Protein AF-A0A3E1DXB4-F1 (afdb_monomer)

Secondary structure (DSSP, 8-state):
--BHHHHHHHHHHHHHHHHHSS-PPTT--------EEEEEEEEEE--SSTTS--EEEE-SS--S--EEEEEEE---TTPPPPPTTTGGG-----HHHHHHHHHHTT-HHHHHHHHHHH-SSSHHHHHHHHHHHHHHHTS-HHHHHHHHHTTTSPPPTT--HHHHHHHHHHHHHHHTSTTHHHHHHHHHHHHHTTS-HHHHHHHHHHHS--HHHHHHS-STTSSS----PPPPPPP-

Structure (mmCIF, N/CA/C/O backbone):
data_AF-A0A3E1DXB4-F1
#
_entry.id   AF-A0A3E1DXB4-F1
#
loop_
_atom_site.group_PDB
_atom_site.id
_atom_site.type_symbol
_atom_site.label_atom_id
_atom_site.lab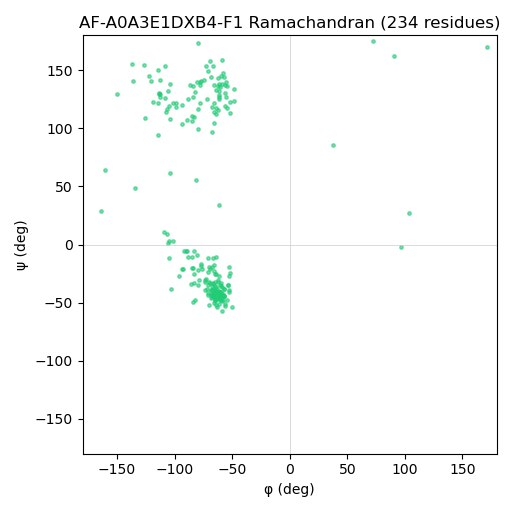el_alt_id
_atom_site.label_comp_id
_atom_site.label_asym_id
_atom_site.label_entity_id
_atom_site.label_seq_id
_atom_site.pdbx_PDB_ins_code
_atom_site.Cartn_x
_atom_site.Cartn_y
_atom_site.Cartn_z
_atom_site.occupancy
_atom_site.B_iso_or_equiv
_atom_site.auth_seq_id
_atom_site.auth_comp_id
_atom_site.auth_asym_id
_atom_site.auth_atom_id
_atom_site.pdbx_PDB_model_num
ATOM 1 N N . MET A 1 1 ? 33.984 0.615 -6.090 1.00 53.72 1 MET A N 1
ATOM 2 C CA . MET A 1 1 ? 32.878 -0.069 -5.393 1.00 53.72 1 MET A CA 1
ATOM 3 C C . MET A 1 1 ? 33.048 0.158 -3.899 1.00 53.72 1 MET A C 1
ATOM 5 O O . MET A 1 1 ? 34.133 -0.139 -3.404 1.00 53.72 1 MET A O 1
ATOM 9 N N . PRO A 1 2 ? 32.071 0.763 -3.204 1.00 64.62 2 PRO A N 1
ATOM 10 C CA . PRO A 1 2 ? 32.141 0.938 -1.757 1.00 64.62 2 PRO A CA 1
ATOM 11 C C . PRO A 1 2 ? 32.171 -0.433 -1.068 1.00 64.62 2 PRO A C 1
ATOM 13 O O . PRO A 1 2 ? 31.443 -1.349 -1.449 1.00 64.62 2 PRO A O 1
ATOM 16 N N . THR A 1 3 ? 33.040 -0.595 -0.072 1.00 74.75 3 THR A N 1
ATOM 17 C CA . THR A 1 3 ? 33.038 -1.792 0.776 1.00 74.75 3 THR A CA 1
ATOM 18 C C . THR A 1 3 ? 31.827 -1.756 1.706 1.00 74.75 3 THR A C 1
ATOM 20 O O . THR A 1 3 ? 31.351 -0.674 2.061 1.00 74.75 3 THR A O 1
ATOM 23 N N . LEU A 1 4 ? 31.354 -2.925 2.148 1.00 68.31 4 LEU A N 1
ATOM 24 C CA . LEU A 1 4 ? 30.277 -3.015 3.140 1.00 68.31 4 LEU A CA 1
ATOM 25 C C . LEU A 1 4 ? 30.580 -2.177 4.392 1.00 68.31 4 LEU A C 1
ATOM 27 O O . LEU A 1 4 ? 29.711 -1.474 4.893 1.00 68.31 4 LEU A O 1
ATOM 31 N N . GLU A 1 5 ? 31.828 -2.187 4.862 1.00 69.38 5 GLU A N 1
ATOM 32 C CA . GLU A 1 5 ? 32.246 -1.404 6.027 1.00 69.38 5 GLU A CA 1
ATOM 33 C C . GLU A 1 5 ? 32.080 0.111 5.814 1.00 69.38 5 GLU A C 1
ATOM 35 O O . GLU A 1 5 ? 31.594 0.815 6.701 1.00 69.38 5 GLU A O 1
ATOM 40 N N . ASN A 1 6 ? 32.439 0.619 4.630 1.00 69.38 6 ASN A N 1
ATOM 41 C CA . ASN A 1 6 ? 32.272 2.035 4.305 1.00 69.38 6 ASN A CA 1
ATOM 42 C C . ASN A 1 6 ? 30.790 2.407 4.198 1.00 69.38 6 ASN A C 1
ATOM 44 O O . ASN A 1 6 ? 30.387 3.418 4.768 1.00 69.38 6 ASN A O 1
ATOM 48 N N . ALA A 1 7 ? 29.979 1.557 3.563 1.00 66.12 7 ALA A N 1
ATOM 49 C CA . ALA A 1 7 ? 28.537 1.759 3.463 1.00 66.12 7 ALA A CA 1
ATOM 50 C C . ALA A 1 7 ? 27.860 1.767 4.843 1.00 66.12 7 ALA A C 1
ATOM 52 O O . ALA A 1 7 ? 27.063 2.651 5.139 1.00 66.12 7 ALA A O 1
ATOM 53 N N . LEU A 1 8 ? 28.234 0.843 5.735 1.00 67.50 8 LEU A N 1
ATOM 54 C CA . LEU A 1 8 ? 27.737 0.814 7.114 1.00 67.50 8 LEU A CA 1
ATOM 55 C C . LEU A 1 8 ? 28.139 2.065 7.902 1.00 67.50 8 LEU A C 1
ATOM 57 O O . LEU A 1 8 ? 27.349 2.582 8.693 1.00 67.50 8 LEU A O 1
ATOM 61 N N . ARG A 1 9 ? 29.360 2.568 7.691 1.00 70.31 9 ARG A N 1
ATOM 62 C CA . ARG A 1 9 ? 29.852 3.783 8.352 1.00 70.31 9 ARG A CA 1
ATOM 63 C C . ARG A 1 9 ? 29.108 5.029 7.872 1.00 70.31 9 ARG A C 1
ATOM 65 O O . ARG A 1 9 ? 28.747 5.866 8.699 1.00 70.31 9 ARG A O 1
ATOM 72 N N . GLU A 1 10 ? 28.873 5.147 6.569 1.00 72.19 10 GLU A N 1
ATOM 73 C CA . GLU A 1 10 ? 28.111 6.251 5.976 1.00 72.19 10 GLU A CA 1
ATOM 74 C C . GLU A 1 10 ? 26.656 6.232 6.433 1.00 72.19 10 GLU A C 1
ATOM 76 O O . GLU A 1 10 ? 26.166 7.246 6.928 1.00 72.19 10 GLU A O 1
ATOM 81 N N . LEU A 1 11 ? 26.024 5.061 6.391 1.00 66.88 11 LEU A N 1
ATOM 82 C CA . LEU A 1 11 ? 24.651 4.855 6.833 1.00 66.88 11 LEU A CA 1
ATOM 83 C C . LEU A 1 11 ? 24.476 5.198 8.316 1.00 66.88 11 LEU A C 1
ATOM 85 O O . LEU A 1 11 ? 23.565 5.929 8.691 1.00 66.88 11 LEU A O 1
ATOM 89 N N . ARG A 1 12 ? 25.397 4.741 9.174 1.00 67.19 12 ARG A N 1
ATOM 90 C CA . ARG A 1 12 ? 25.403 5.110 10.596 1.00 67.19 12 ARG A CA 1
ATOM 91 C C . ARG A 1 12 ? 25.517 6.622 10.783 1.00 67.19 12 ARG A C 1
ATOM 93 O O . ARG A 1 12 ? 24.834 7.180 11.638 1.00 67.19 12 ARG A O 1
ATOM 100 N N . ARG A 1 13 ? 26.399 7.282 10.028 1.00 69.69 13 ARG A N 1
ATOM 101 C CA . ARG A 1 13 ? 26.587 8.737 10.105 1.00 69.69 13 ARG A CA 1
ATOM 102 C C . ARG A 1 13 ? 25.313 9.477 9.703 1.00 69.69 13 ARG A C 1
ATOM 104 O O . ARG A 1 13 ? 24.944 10.424 10.385 1.00 69.69 13 ARG A O 1
ATOM 111 N N . GLU A 1 14 ? 24.658 9.042 8.633 1.00 69.50 14 GLU A N 1
ATOM 112 C CA . GLU A 1 14 ? 23.420 9.636 8.131 1.00 69.50 14 GLU A CA 1
ATOM 113 C C . GLU A 1 14 ? 22.269 9.465 9.122 1.00 69.50 14 GLU A C 1
ATOM 115 O O . GLU A 1 14 ? 21.655 10.452 9.511 1.00 69.50 14 GLU A O 1
ATOM 120 N N . VAL A 1 15 ? 22.068 8.250 9.641 1.00 64.62 15 VAL A N 1
ATOM 121 C CA . VAL A 1 15 ? 21.076 7.971 10.689 1.00 64.62 15 VAL A CA 1
ATOM 122 C C . VAL A 1 15 ? 21.290 8.878 11.903 1.00 64.62 15 VAL A C 1
ATOM 124 O O . VAL A 1 15 ? 20.349 9.507 12.380 1.00 64.62 15 VAL A O 1
ATOM 127 N N . LEU A 1 16 ? 22.528 8.997 12.394 1.00 67.31 16 LEU A N 1
ATOM 128 C CA . LEU A 1 16 ? 22.836 9.867 13.533 1.00 67.31 16 LEU A CA 1
ATOM 129 C C . LEU A 1 16 ? 22.600 11.349 13.219 1.00 67.31 16 LEU A C 1
ATOM 131 O O . LEU A 1 16 ? 22.094 12.077 14.073 1.00 67.31 16 LEU A O 1
ATOM 135 N N . ALA A 1 17 ? 22.932 11.795 12.006 1.00 66.88 17 ALA A N 1
ATOM 136 C CA . ALA A 1 17 ? 22.671 13.160 11.570 1.00 66.88 17 ALA A CA 1
ATOM 137 C C . ALA A 1 17 ? 21.162 13.447 11.528 1.00 66.88 17 ALA A C 1
ATOM 139 O O . ALA A 1 17 ? 20.722 14.437 12.111 1.00 66.88 17 ALA A O 1
ATOM 140 N N . SER A 1 18 ? 20.359 12.554 10.943 1.00 62.72 18 SER A N 1
ATOM 141 C CA . SER A 1 18 ? 18.899 12.685 10.883 1.00 62.72 18 SER A CA 1
ATOM 142 C C . SER A 1 18 ? 18.252 12.703 12.267 1.00 62.72 18 SER A C 1
ATOM 144 O O . SER A 1 18 ? 17.377 13.528 12.513 1.00 62.72 18 SER A O 1
ATOM 146 N N . LEU A 1 19 ? 18.716 11.856 13.194 1.00 63.19 19 LEU A N 1
ATOM 147 C CA .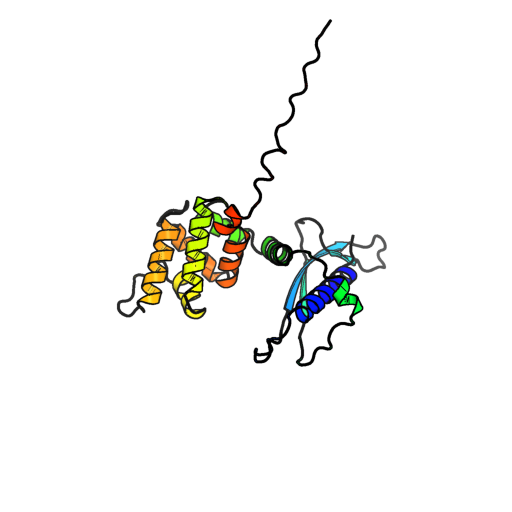 LEU A 1 19 ? 18.231 11.849 14.580 1.00 63.19 19 LEU A CA 1
ATOM 148 C C . LEU A 1 19 ? 18.564 13.150 15.326 1.00 63.19 19 LEU A C 1
ATOM 150 O O . LEU A 1 19 ? 17.800 13.584 16.180 1.00 63.19 19 LEU A O 1
ATOM 154 N N . SER A 1 20 ? 19.694 13.781 15.002 1.00 63.44 20 SER A N 1
ATOM 155 C CA . SER A 1 20 ? 20.126 15.036 15.630 1.00 63.44 20 SER A CA 1
ATOM 156 C C . SER A 1 20 ? 19.528 16.304 15.015 1.00 63.44 20 SER A C 1
ATOM 158 O O . SER A 1 20 ? 19.533 17.352 15.658 1.00 63.44 20 SER A O 1
ATOM 160 N N . ALA A 1 21 ? 19.043 16.226 13.773 1.00 61.66 21 ALA A N 1
ATOM 161 C CA . ALA A 1 21 ? 18.567 17.376 13.006 1.00 61.66 21 ALA A CA 1
ATOM 162 C C . ALA A 1 21 ? 17.137 17.808 13.372 1.00 61.66 21 ALA A C 1
ATOM 164 O O . ALA A 1 21 ? 16.693 18.862 12.923 1.00 61.66 21 ALA A O 1
ATOM 165 N N . ALA A 1 22 ? 16.413 17.026 14.178 1.00 56.81 22 ALA A N 1
ATOM 166 C CA . ALA A 1 22 ? 15.079 17.382 14.644 1.00 56.81 22 ALA A CA 1
ATOM 167 C C . ALA A 1 22 ? 15.176 18.313 15.872 1.00 56.81 22 ALA A C 1
ATOM 169 O O . ALA A 1 22 ? 15.582 17.861 16.946 1.00 56.81 22 ALA A O 1
ATOM 170 N N . PRO A 1 23 ? 14.825 19.610 15.763 1.00 54.78 23 PRO A N 1
ATOM 171 C CA . PRO A 1 23 ? 14.777 20.481 16.928 1.00 54.78 23 PRO A CA 1
ATOM 172 C C . PRO A 1 23 ? 13.658 20.008 17.861 1.00 54.78 23 PRO A C 1
ATOM 174 O O . PRO A 1 23 ? 12.483 20.078 17.509 1.00 54.78 23 PRO A O 1
ATOM 177 N N . LEU A 1 24 ? 14.026 19.537 19.055 1.00 54.91 24 LEU A N 1
ATOM 178 C CA . LEU A 1 24 ? 13.068 19.198 20.106 1.00 54.91 24 LEU A CA 1
ATOM 179 C C . LEU A 1 24 ? 12.309 20.465 20.502 1.00 54.91 24 LEU A C 1
ATOM 181 O O . LEU A 1 24 ? 12.915 21.418 21.006 1.00 54.91 24 LEU A O 1
ATOM 185 N N . ARG A 1 25 ? 10.991 20.505 20.278 1.00 52.28 25 ARG A N 1
ATOM 186 C CA . ARG A 1 25 ? 10.188 21.615 20.792 1.00 52.28 25 ARG A CA 1
ATOM 187 C C . ARG A 1 25 ? 10.009 21.448 22.304 1.00 52.28 25 ARG A C 1
ATOM 189 O O . ARG A 1 25 ? 9.825 20.324 22.778 1.00 52.28 25 ARG A O 1
ATOM 196 N N . PRO A 1 26 ? 10.040 22.539 23.088 1.00 44.59 26 PRO A N 1
ATOM 197 C CA . PRO A 1 26 ? 9.766 22.463 24.518 1.00 44.59 26 PRO A CA 1
ATOM 198 C C . PRO A 1 26 ? 8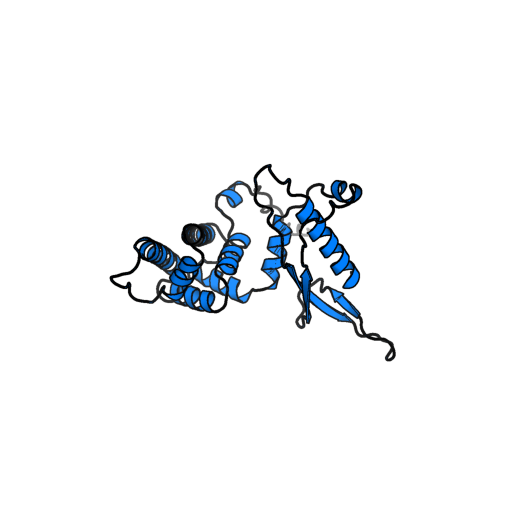.391 21.824 24.765 1.00 44.59 26 PRO A C 1
ATOM 200 O O . PRO A 1 26 ? 7.377 22.360 24.324 1.00 44.59 26 PRO A O 1
ATOM 203 N N . GLY A 1 27 ? 8.363 20.688 25.465 1.00 51.62 27 GLY A N 1
ATOM 204 C CA . GLY A 1 27 ? 7.133 19.966 25.813 1.00 51.62 27 GLY A CA 1
ATOM 205 C C . GLY A 1 27 ? 6.749 18.806 24.887 1.00 51.62 27 GLY A C 1
ATOM 206 O O . GLY A 1 27 ? 5.772 18.124 25.186 1.00 51.62 27 GLY A O 1
ATOM 207 N N . GLU A 1 28 ? 7.495 18.538 23.811 1.00 45.56 28 GLU A N 1
ATOM 208 C CA . GLU A 1 28 ? 7.276 17.333 23.000 1.00 45.56 28 GLU A CA 1
ATOM 209 C C . GLU A 1 28 ? 7.876 16.089 23.684 1.00 45.56 28 GLU A C 1
ATOM 211 O O . GLU A 1 28 ? 8.982 16.156 24.234 1.00 45.56 28 GLU A O 1
ATOM 216 N N . PRO A 1 29 ? 7.165 14.943 23.682 1.00 45.50 29 PRO A N 1
ATOM 217 C CA . PRO A 1 29 ? 7.714 13.692 24.182 1.00 45.50 29 PRO A CA 1
ATOM 218 C C . PRO A 1 29 ? 8.944 13.306 23.356 1.00 45.50 29 PRO A C 1
ATOM 220 O O . PRO A 1 29 ? 8.923 13.328 22.126 1.00 45.50 29 PRO A O 1
ATOM 223 N N . LEU A 1 30 ? 10.029 12.949 24.045 1.00 50.72 30 LEU A N 1
ATOM 224 C CA . LEU A 1 30 ? 11.258 12.486 23.413 1.00 50.72 30 LEU A CA 1
ATOM 225 C C . LEU A 1 30 ? 10.992 11.122 22.760 1.00 50.72 30 LEU A C 1
ATOM 227 O O . LEU A 1 30 ? 11.035 10.095 23.434 1.00 50.72 30 LEU A O 1
ATOM 231 N N . CYS A 1 31 ? 10.707 11.100 21.459 1.00 41.41 31 CYS A N 1
ATOM 232 C CA . CYS A 1 31 ? 10.661 9.855 20.699 1.00 41.41 31 CYS A CA 1
ATOM 233 C C . CYS A 1 31 ? 12.074 9.259 20.644 1.00 41.41 31 CYS A C 1
ATOM 235 O O . CYS A 1 31 ? 12.943 9.746 19.921 1.00 41.41 31 CYS A O 1
ATOM 237 N N . THR A 1 32 ? 12.321 8.213 21.431 1.00 50.31 32 THR A N 1
ATOM 238 C CA . THR A 1 32 ? 13.571 7.451 21.393 1.00 50.31 32 THR A CA 1
ATOM 239 C C . THR A 1 32 ? 13.450 6.333 20.372 1.00 50.31 32 THR A C 1
ATOM 241 O O . THR A 1 32 ? 12.530 5.522 20.433 1.00 50.31 32 THR A O 1
ATOM 244 N N . VAL A 1 33 ? 14.383 6.272 19.425 1.00 52.88 33 VAL A N 1
ATOM 245 C CA . VAL A 1 33 ? 14.398 5.196 18.432 1.00 52.88 33 VAL A CA 1
ATOM 246 C C . VAL A 1 33 ? 15.005 3.939 19.049 1.00 52.88 33 VAL A C 1
ATOM 248 O O . VAL A 1 33 ? 16.219 3.795 19.141 1.00 52.88 33 VAL A O 1
ATOM 251 N N . GLU A 1 34 ? 14.161 3.010 19.483 1.00 50.53 34 GLU A N 1
ATOM 252 C CA . GLU A 1 34 ? 14.622 1.791 20.159 1.00 50.53 34 GLU A CA 1
ATOM 253 C C . GLU A 1 34 ? 15.276 0.778 19.211 1.00 50.53 34 GLU A C 1
ATOM 255 O O . GLU A 1 34 ? 16.164 0.033 19.628 1.00 50.53 34 GLU A O 1
ATOM 260 N N . ARG A 1 35 ? 14.848 0.739 17.942 1.00 51.09 35 ARG A N 1
ATOM 261 C CA . ARG A 1 35 ? 15.352 -0.204 16.938 1.00 51.09 35 ARG A CA 1
ATOM 262 C C . ARG A 1 35 ? 15.298 0.389 15.533 1.00 51.09 35 ARG A C 1
ATOM 264 O O . ARG A 1 35 ? 14.245 0.833 15.088 1.00 51.09 35 ARG A O 1
ATOM 271 N N . ILE A 1 36 ? 16.413 0.322 14.811 1.00 53.47 36 ILE A N 1
ATOM 272 C CA . ILE A 1 36 ? 16.466 0.576 13.362 1.00 53.47 36 ILE A CA 1
ATOM 273 C C . ILE A 1 36 ? 16.955 -0.696 12.693 1.00 53.47 36 ILE A C 1
ATOM 275 O O . ILE A 1 36 ? 18.046 -1.141 13.030 1.00 53.47 36 ILE A O 1
ATOM 279 N N . THR A 1 37 ? 16.181 -1.256 11.763 1.00 50.84 37 THR A N 1
ATOM 280 C CA . THR A 1 37 ? 16.583 -2.420 10.962 1.00 50.84 37 THR A CA 1
ATOM 281 C C . THR A 1 37 ? 16.931 -1.975 9.548 1.00 50.84 37 THR A C 1
ATOM 283 O O . THR A 1 37 ? 16.081 -1.457 8.830 1.00 50.84 37 THR A O 1
ATOM 286 N N . LEU A 1 38 ? 18.175 -2.205 9.133 1.00 55.81 38 LEU A N 1
ATOM 287 C CA . LEU A 1 38 ? 18.655 -1.861 7.791 1.00 55.81 38 LEU A CA 1
ATOM 288 C C . LEU A 1 38 ? 18.960 -3.131 7.015 1.00 55.81 38 LEU A C 1
ATOM 290 O O . LEU A 1 38 ? 19.690 -3.972 7.523 1.00 55.81 38 LEU A O 1
ATOM 294 N N . SER A 1 39 ? 18.391 -3.268 5.816 1.00 54.59 39 SER A N 1
ATOM 295 C CA . SER A 1 39 ? 18.609 -4.414 4.927 1.00 54.59 39 SER A CA 1
ATOM 296 C C . SER A 1 39 ? 19.470 -3.992 3.740 1.00 54.59 39 SER A C 1
ATOM 298 O O . SER A 1 39 ? 19.038 -3.179 2.930 1.00 54.59 39 SER A O 1
ATOM 300 N N . LEU A 1 40 ? 20.684 -4.534 3.642 1.00 62.16 40 LEU A N 1
ATOM 301 C CA . LEU A 1 40 ? 21.607 -4.262 2.535 1.00 62.16 40 LEU A CA 1
ATOM 302 C C . LEU A 1 40 ? 21.667 -5.468 1.603 1.00 62.16 40 LEU A C 1
ATOM 304 O O . LEU A 1 40 ? 21.855 -6.590 2.077 1.00 62.16 40 LEU A O 1
ATOM 308 N N . ALA A 1 41 ? 21.549 -5.218 0.300 1.00 63.47 41 ALA A N 1
ATOM 309 C CA . ALA A 1 41 ? 21.866 -6.192 -0.732 1.00 63.47 41 ALA A CA 1
ATOM 310 C C . ALA A 1 41 ? 23.384 -6.217 -0.937 1.00 63.47 41 ALA A C 1
ATOM 312 O O . ALA A 1 41 ? 23.985 -5.210 -1.329 1.00 63.47 41 ALA A O 1
ATOM 313 N N . VAL A 1 42 ? 24.009 -7.358 -0.649 1.00 67.88 42 VAL A N 1
ATOM 314 C CA . VAL A 1 42 ? 25.454 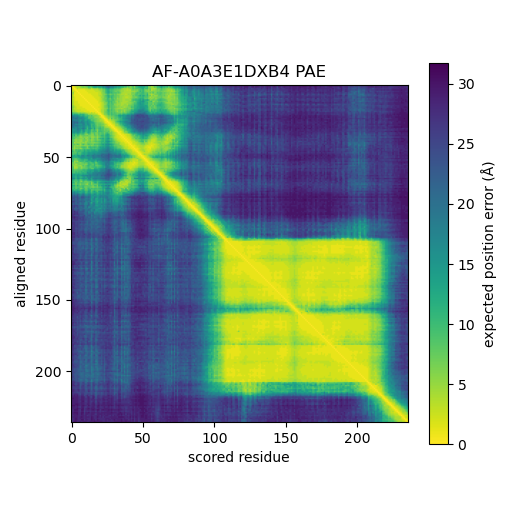-7.531 -0.829 1.00 67.88 42 VAL A CA 1
ATOM 315 C C . VAL A 1 42 ? 25.774 -8.692 -1.761 1.00 67.88 42 VAL A C 1
ATOM 317 O O . VAL A 1 42 ? 25.093 -9.718 -1.756 1.00 67.88 42 VAL A O 1
ATOM 320 N N . GLU A 1 43 ? 26.835 -8.514 -2.538 1.00 73.06 43 GLU A N 1
ATOM 321 C CA . GLU A 1 43 ? 27.459 -9.523 -3.387 1.00 73.06 43 GLU A CA 1
ATOM 322 C C . GLU A 1 43 ? 28.753 -10.003 -2.729 1.00 73.06 43 GLU A C 1
ATOM 324 O O . GLU A 1 43 ? 29.519 -9.204 -2.180 1.00 73.06 43 GLU A O 1
ATOM 329 N N . LEU A 1 44 ? 29.001 -11.312 -2.770 1.00 78.00 44 LEU A N 1
ATOM 330 C CA . LEU A 1 44 ? 30.267 -11.882 -2.330 1.00 78.00 44 LEU A CA 1
ATOM 331 C C . LEU A 1 44 ? 31.261 -11.823 -3.491 1.00 78.00 44 LEU A C 1
ATOM 333 O O . LEU A 1 44 ? 31.120 -12.544 -4.474 1.00 78.00 44 LEU A O 1
ATOM 337 N N . GLN A 1 45 ? 32.279 -10.977 -3.368 1.00 79.56 45 GLN A N 1
ATOM 338 C CA . GLN A 1 45 ? 33.432 -11.034 -4.250 1.00 79.56 45 GLN A CA 1
ATOM 339 C C . GLN A 1 45 ? 34.417 -12.064 -3.695 1.00 79.56 45 GLN A C 1
ATOM 341 O O . GLN A 1 45 ? 35.079 -11.816 -2.682 1.00 79.56 45 GLN A O 1
ATOM 346 N N . GLU A 1 46 ? 34.493 -13.221 -4.349 1.00 81.44 46 GLU A N 1
ATOM 347 C CA . GLU A 1 46 ? 35.487 -14.252 -4.051 1.00 81.44 46 GLU A CA 1
ATOM 348 C C . GLU A 1 46 ? 36.905 -13.714 -4.297 1.00 81.44 46 GLU A C 1
ATOM 350 O O . GLU A 1 46 ? 37.126 -12.903 -5.200 1.00 81.44 46 GLU A O 1
ATOM 355 N N . SER A 1 47 ? 37.860 -14.117 -3.454 1.00 81.31 47 SER A N 1
ATOM 356 C CA . SER A 1 47 ? 39.266 -13.770 -3.668 1.00 81.31 47 SER A CA 1
ATOM 357 C C . SER A 1 47 ? 39.876 -14.709 -4.705 1.00 81.31 47 SER A C 1
ATOM 359 O O . SER A 1 47 ? 39.623 -15.911 -4.676 1.00 81.31 47 SER A O 1
ATOM 361 N N . GLU A 1 48 ? 40.715 -14.172 -5.591 1.00 80.38 48 GLU A N 1
ATOM 362 C CA . GLU A 1 48 ? 41.516 -14.981 -6.522 1.00 80.38 48 GLU A CA 1
ATOM 363 C C . GLU A 1 48 ? 42.589 -15.802 -5.782 1.00 80.38 48 GLU A C 1
ATOM 365 O O . GLU A 1 48 ? 43.072 -16.812 -6.294 1.00 80.38 48 GLU A O 1
ATOM 370 N N . GLU A 1 49 ? 42.936 -15.407 -4.552 1.00 79.81 49 GLU A N 1
ATOM 371 C CA . GLU A 1 49 ? 43.846 -16.151 -3.688 1.00 79.81 49 GLU A CA 1
ATOM 372 C C . GLU A 1 49 ? 43.071 -17.101 -2.756 1.00 79.81 49 GLU A C 1
ATOM 374 O O . GLU A 1 49 ? 42.319 -16.640 -1.893 1.00 79.81 49 GLU A O 1
ATOM 379 N N . PRO A 1 50 ? 43.301 -18.428 -2.822 1.00 66.69 50 PRO A N 1
ATOM 380 C CA . PRO A 1 50 ? 42.540 -19.417 -2.048 1.00 66.69 50 PRO A CA 1
ATOM 381 C C . PRO A 1 50 ? 42.760 -19.332 -0.527 1.00 66.69 50 PRO A C 1
ATOM 383 O O . PRO A 1 50 ? 42.037 -19.966 0.237 1.00 66.69 50 PRO A O 1
ATOM 386 N N . ALA A 1 51 ? 43.756 -18.565 -0.073 1.00 72.50 51 ALA A N 1
ATOM 387 C CA . ALA A 1 51 ? 44.050 -18.345 1.342 1.00 72.50 51 ALA A CA 1
ATOM 388 C C . ALA A 1 51 ? 43.313 -17.134 1.945 1.00 72.50 51 ALA A C 1
ATOM 390 O O . ALA A 1 51 ? 43.406 -16.907 3.153 1.00 72.50 51 ALA A O 1
ATOM 391 N N . GLN A 1 52 ? 42.598 -16.347 1.136 1.00 71.69 52 GLN A N 1
ATOM 392 C CA . GLN A 1 52 ? 41.959 -15.114 1.581 1.00 71.69 52 GLN A CA 1
ATOM 393 C C . GLN A 1 52 ? 40.435 -15.246 1.519 1.00 71.69 52 GLN A C 1
ATOM 395 O O . GLN A 1 52 ? 39.867 -15.650 0.507 1.00 71.69 52 GLN A O 1
ATOM 400 N N . ALA A 1 53 ? 39.756 -14.894 2.612 1.00 68.19 53 ALA A N 1
ATOM 401 C CA . ALA A 1 53 ? 38.299 -14.856 2.626 1.00 68.19 53 ALA A CA 1
ATOM 402 C C . ALA A 1 53 ? 37.787 -13.825 1.603 1.00 68.19 53 ALA A C 1
ATOM 404 O O . ALA A 1 53 ? 38.332 -12.723 1.502 1.00 68.19 53 ALA A O 1
ATOM 405 N N . GLY A 1 54 ? 36.734 -14.182 0.862 1.00 73.69 54 GLY A N 1
ATOM 406 C CA . GLY A 1 54 ? 36.035 -13.247 -0.018 1.00 73.69 54 GLY A CA 1
ATOM 407 C C . GLY A 1 54 ? 35.487 -12.040 0.751 1.00 73.69 54 GLY A C 1
ATOM 408 O O . GLY A 1 54 ? 35.302 -12.083 1.970 1.00 73.69 54 GLY A O 1
ATOM 409 N N . ARG A 1 55 ? 35.221 -10.943 0.042 1.00 78.62 55 ARG A N 1
ATOM 410 C CA . ARG A 1 55 ? 34.698 -9.703 0.631 1.00 78.62 55 ARG A CA 1
ATOM 411 C C . ARG A 1 55 ? 33.279 -9.427 0.160 1.00 78.62 55 ARG A C 1
ATOM 413 O O . ARG A 1 55 ? 32.966 -9.597 -1.012 1.00 78.62 55 ARG A O 1
ATOM 420 N N . PHE A 1 56 ? 32.439 -8.930 1.061 1.00 73.62 56 PHE A N 1
ATOM 421 C CA . PHE A 1 56 ? 31.105 -8.456 0.703 1.00 73.62 56 PHE A CA 1
ATOM 422 C C . PHE A 1 56 ? 31.158 -7.028 0.152 1.00 73.62 56 PHE A C 1
ATOM 424 O O . PHE A 1 56 ? 31.763 -6.131 0.751 1.00 73.62 56 PHE A O 1
ATOM 431 N N . ILE A 1 57 ? 30.498 -6.815 -0.982 1.00 76.12 57 ILE A N 1
ATOM 432 C CA . ILE A 1 57 ? 30.370 -5.524 -1.662 1.00 76.12 57 ILE A CA 1
ATOM 433 C C . ILE A 1 57 ? 28.891 -5.179 -1.762 1.00 76.12 57 ILE A C 1
ATOM 435 O O . ILE A 1 57 ? 28.065 -6.053 -1.998 1.00 76.12 57 ILE A O 1
ATOM 439 N N . VAL A 1 58 ? 28.544 -3.909 -1.563 1.00 67.69 58 VAL A N 1
ATOM 440 C CA . VAL A 1 58 ? 27.159 -3.456 -1.729 1.00 67.69 58 VAL A CA 1
ATOM 441 C C . VAL A 1 58 ? 26.812 -3.454 -3.215 1.00 67.69 58 VAL A C 1
ATOM 443 O O . VAL A 1 58 ? 27.524 -2.839 -4.013 1.00 67.69 58 VAL A O 1
ATOM 446 N N . ALA A 1 59 ? 25.733 -4.146 -3.580 1.00 65.94 59 ALA A N 1
ATOM 447 C CA . ALA A 1 59 ? 25.290 -4.235 -4.965 1.00 65.94 59 ALA A CA 1
ATOM 448 C C . ALA A 1 59 ? 24.836 -2.850 -5.456 1.00 65.94 59 ALA A C 1
ATOM 450 O O . ALA A 1 59 ? 23.947 -2.237 -4.869 1.00 65.94 59 ALA A O 1
ATOM 451 N N . ALA A 1 60 ? 25.453 -2.346 -6.527 1.00 60.56 60 ALA A N 1
ATOM 452 C CA . ALA A 1 60 ? 25.083 -1.066 -7.142 1.00 60.56 60 ALA A CA 1
ATOM 453 C C . ALA A 1 60 ? 23.980 -1.208 -8.213 1.00 60.56 60 ALA A C 1
ATOM 455 O O . ALA A 1 60 ? 23.441 -0.207 -8.679 1.00 60.56 60 ALA A O 1
ATOM 456 N N . ALA A 1 61 ? 23.664 -2.441 -8.614 1.00 56.03 61 ALA A N 1
ATOM 457 C CA . ALA A 1 61 ? 22.674 -2.787 -9.626 1.00 56.03 61 ALA A CA 1
ATOM 458 C C . ALA A 1 61 ? 21.837 -3.992 -9.150 1.00 56.03 61 ALA A C 1
ATOM 460 O O . ALA A 1 61 ? 22.320 -4.772 -8.322 1.00 56.03 61 ALA A O 1
ATOM 461 N N . PRO A 1 62 ? 20.600 -4.166 -9.651 1.00 52.38 62 PRO A N 1
ATOM 462 C CA . PRO A 1 62 ? 19.794 -5.346 -9.350 1.00 52.38 62 PRO A CA 1
ATOM 463 C C . PRO A 1 62 ? 20.508 -6.611 -9.852 1.00 52.38 62 PRO A C 1
ATOM 465 O O . PRO A 1 62 ? 20.882 -6.699 -11.021 1.00 52.38 62 PRO A O 1
ATOM 468 N N . SER A 1 63 ? 20.709 -7.578 -8.958 1.00 51.84 63 SER A N 1
ATOM 469 C CA . SER A 1 63 ? 21.447 -8.826 -9.191 1.00 51.84 63 SER A CA 1
ATOM 470 C C . SER A 1 63 ? 20.563 -10.009 -8.800 1.00 51.84 63 SER A C 1
ATOM 472 O O . SER A 1 63 ? 19.637 -9.876 -8.008 1.00 51.84 63 SER A O 1
ATOM 474 N N . VAL A 1 64 ? 20.797 -11.185 -9.379 1.00 49.53 64 VAL A N 1
ATOM 475 C CA . VAL A 1 64 ? 19.892 -12.342 -9.209 1.00 49.53 64 VAL A CA 1
ATOM 476 C C . VAL A 1 64 ? 20.083 -13.021 -7.842 1.00 49.53 64 VAL A C 1
ATOM 478 O O . VAL A 1 64 ? 19.204 -13.742 -7.375 1.00 49.53 64 VAL A O 1
ATOM 481 N N . VAL A 1 65 ? 21.215 -12.771 -7.172 1.00 52.91 65 VAL A N 1
ATOM 482 C CA . VAL A 1 65 ? 21.551 -13.340 -5.861 1.00 52.91 65 VAL A CA 1
ATOM 483 C C . VAL A 1 65 ? 21.894 -12.205 -4.902 1.00 52.91 65 VAL A C 1
ATOM 485 O O . VAL A 1 65 ? 22.935 -11.566 -5.022 1.00 52.91 65 VAL A O 1
ATOM 488 N N . HIS A 1 66 ? 21.012 -11.952 -3.937 1.00 56.09 66 HIS A N 1
ATOM 489 C CA . HIS A 1 66 ? 21.217 -10.936 -2.911 1.00 56.09 66 HIS A CA 1
ATOM 490 C C . HIS A 1 66 ? 21.344 -11.594 -1.539 1.00 56.09 66 HIS A C 1
ATOM 492 O O . HIS A 1 66 ? 20.426 -12.271 -1.074 1.00 56.09 66 HIS A O 1
ATOM 498 N N . HIS A 1 67 ? 22.468 -11.367 -0.862 1.00 55.56 67 HIS A N 1
ATOM 499 C CA . HIS A 1 67 ? 22.569 -11.654 0.565 1.00 55.56 67 HIS A CA 1
ATOM 500 C C . HIS A 1 67 ? 22.011 -10.466 1.347 1.00 55.56 67 HIS A C 1
ATOM 502 O O . HIS A 1 67 ? 22.294 -9.314 1.014 1.00 55.56 67 HIS A O 1
ATOM 508 N N . ARG A 1 68 ? 21.217 -10.748 2.384 1.00 53.47 68 ARG A N 1
ATOM 509 C CA . ARG A 1 68 ? 20.604 -9.734 3.245 1.00 53.47 68 ARG A CA 1
ATOM 510 C C . ARG A 1 68 ? 21.425 -9.573 4.517 1.00 53.47 68 ARG A C 1
ATOM 512 O O . ARG A 1 68 ? 21.516 -10.504 5.312 1.00 53.47 68 ARG A O 1
ATOM 519 N N . VAL A 1 69 ? 21.955 -8.376 4.742 1.00 50.47 69 VAL A N 1
ATOM 520 C CA . VAL A 1 69 ? 22.530 -7.995 6.041 1.00 50.47 69 VAL A CA 1
ATOM 521 C C . VAL A 1 69 ? 21.494 -7.179 6.795 1.00 50.47 69 VAL A C 1
ATOM 523 O O . VAL A 1 69 ? 21.068 -6.155 6.273 1.00 50.47 69 VAL A O 1
ATOM 526 N N . SER A 1 70 ? 21.096 -7.632 7.988 1.00 47.50 70 SER A N 1
ATOM 527 C CA . SER A 1 70 ? 20.229 -6.875 8.901 1.00 47.50 70 SER A CA 1
ATOM 528 C C . SER A 1 70 ? 21.077 -6.240 9.996 1.00 47.50 70 SER A C 1
ATOM 530 O O . SER A 1 70 ? 21.785 -6.951 10.706 1.00 47.50 70 SER A O 1
ATOM 532 N N . VAL A 1 71 ? 21.026 -4.916 10.125 1.00 50.16 71 VAL A N 1
ATOM 533 C CA . VAL A 1 71 ? 21.742 -4.184 11.183 1.00 50.16 71 VAL A CA 1
ATOM 534 C C . VAL A 1 71 ? 20.734 -3.558 12.123 1.00 50.16 71 VAL A C 1
ATOM 536 O O . VAL A 1 71 ? 19.820 -2.888 11.649 1.00 50.16 71 VAL A O 1
ATOM 539 N N . GLU A 1 72 ? 20.918 -3.774 13.423 1.00 49.00 72 GLU A N 1
ATOM 540 C CA . GLU A 1 72 ? 20.055 -3.253 14.480 1.00 49.00 72 GLU A CA 1
ATOM 541 C C . GLU A 1 72 ? 20.758 -2.136 15.256 1.00 49.00 72 GLU A C 1
ATOM 543 O O . GLU A 1 72 ? 21.865 -2.318 15.767 1.00 49.00 72 GLU A O 1
ATOM 548 N N . PHE A 1 73 ? 20.109 -0.975 15.358 1.00 50.19 73 PHE A N 1
ATOM 549 C CA . PHE A 1 73 ? 20.589 0.152 16.162 1.00 50.19 73 PHE A CA 1
ATOM 550 C C . PHE A 1 73 ? 19.653 0.395 17.337 1.00 50.19 73 PHE A C 1
ATOM 552 O O . PHE A 1 73 ? 18.455 0.547 17.123 1.00 50.19 73 PHE A O 1
ATOM 559 N N . VAL A 1 74 ? 20.208 0.488 18.545 1.00 49.00 74 VAL A N 1
ATOM 560 C CA . VAL A 1 74 ? 19.475 0.858 19.762 1.00 49.00 74 VAL A CA 1
ATOM 561 C C . VAL A 1 74 ? 19.864 2.280 20.150 1.00 49.00 74 VAL A C 1
ATOM 563 O O . VAL A 1 74 ? 21.033 2.527 20.463 1.00 49.00 74 VAL A O 1
ATOM 566 N N . ALA A 1 75 ? 18.918 3.223 20.133 1.00 50.59 75 ALA A N 1
ATOM 567 C CA . ALA A 1 75 ? 19.168 4.565 20.649 1.00 50.59 75 ALA A CA 1
ATOM 568 C C . ALA A 1 75 ? 18.825 4.624 22.146 1.00 50.59 75 ALA A C 1
ATOM 570 O O . ALA A 1 75 ? 17.660 4.611 22.535 1.00 50.59 75 ALA A O 1
ATOM 571 N N . ALA A 1 76 ? 19.850 4.685 22.998 1.00 47.56 76 ALA A N 1
ATOM 572 C CA . ALA A 1 76 ? 19.671 4.922 24.427 1.00 47.56 76 ALA A CA 1
ATOM 573 C C . ALA A 1 76 ? 19.238 6.381 24.700 1.00 47.56 76 ALA A C 1
ATOM 575 O O . ALA A 1 76 ? 19.650 7.288 23.968 1.00 47.56 76 ALA A O 1
ATOM 576 N N . PRO A 1 77 ? 18.459 6.651 25.762 1.00 45.19 77 PRO A N 1
ATOM 577 C CA . PRO A 1 77 ? 18.163 8.019 26.175 1.00 45.19 77 PRO A CA 1
ATOM 578 C C . PRO A 1 77 ? 19.456 8.755 26.565 1.00 45.19 77 PRO A C 1
ATOM 580 O O . PRO A 1 77 ? 20.247 8.255 27.364 1.00 45.19 77 PRO A O 1
ATOM 583 N N . GLY A 1 78 ? 19.667 9.948 25.996 1.00 53.69 78 GLY A N 1
ATOM 584 C CA . GLY A 1 78 ? 20.838 10.794 26.272 1.00 53.69 78 GLY A CA 1
ATOM 585 C C . GLY A 1 78 ? 21.927 10.797 25.194 1.00 53.69 78 GLY A C 1
ATOM 586 O O . GLY A 1 78 ? 23.092 11.024 25.518 1.00 53.69 78 GLY A O 1
ATOM 587 N N . PHE A 1 79 ? 21.582 10.549 23.925 1.00 49.03 79 PHE A N 1
ATOM 588 C CA . PHE A 1 79 ? 22.564 10.598 22.839 1.00 49.03 79 PHE A CA 1
ATOM 589 C C . PHE A 1 79 ? 23.288 11.960 22.798 1.00 49.03 79 PHE A C 1
ATOM 591 O O . PHE A 1 79 ? 22.624 13.000 22.754 1.00 49.03 79 PHE A O 1
ATOM 598 N N . PRO A 1 80 ? 24.635 11.984 22.807 1.00 48.41 80 PRO A N 1
ATOM 599 C CA . PRO A 1 80 ? 25.376 13.227 22.676 1.00 48.41 80 PRO A CA 1
ATOM 600 C C . PRO A 1 80 ? 25.090 13.827 21.299 1.00 48.41 80 PRO A C 1
ATOM 602 O O . PRO A 1 80 ? 25.138 13.119 20.288 1.00 48.41 80 PRO A O 1
ATOM 605 N N . GLN A 1 81 ? 24.791 15.129 21.265 1.00 50.94 81 GLN A N 1
ATOM 606 C CA . GLN A 1 81 ? 24.695 15.883 20.017 1.00 50.94 81 GLN A CA 1
ATOM 607 C C . GLN A 1 81 ? 25.934 15.588 19.161 1.00 50.94 81 GLN A C 1
ATOM 609 O O . GLN A 1 81 ? 27.052 15.588 19.695 1.00 50.94 81 GLN A O 1
ATOM 614 N N . PRO A 1 82 ? 25.777 15.308 17.856 1.00 47.69 82 PRO A N 1
ATOM 615 C CA . PRO A 1 82 ? 26.928 15.077 17.014 1.00 47.69 82 PRO A CA 1
ATOM 616 C C . PRO A 1 82 ? 27.820 16.321 17.024 1.00 47.69 82 PRO A C 1
ATOM 618 O O . PRO A 1 82 ? 27.329 17.451 17.107 1.00 47.69 82 PRO A O 1
ATOM 621 N N . PRO A 1 83 ? 29.144 16.131 16.955 1.00 46.09 83 PRO A N 1
ATOM 622 C CA . PRO A 1 83 ? 30.080 17.240 16.939 1.00 46.09 83 PRO A CA 1
ATOM 623 C C . PRO A 1 83 ? 29.751 18.189 15.779 1.00 46.09 83 PRO A C 1
ATOM 625 O O . PRO A 1 83 ? 29.461 17.749 14.665 1.00 46.09 83 PRO A O 1
ATOM 628 N N . ALA A 1 84 ? 29.808 19.497 16.048 1.00 46.91 84 ALA A N 1
ATOM 629 C CA . ALA A 1 84 ? 29.293 20.567 15.184 1.00 46.91 84 ALA A CA 1
ATOM 630 C C . ALA A 1 84 ? 29.796 20.541 13.724 1.00 46.91 84 ALA A C 1
ATOM 632 O O . ALA A 1 84 ? 29.148 21.099 12.841 1.00 46.91 84 ALA A O 1
ATOM 633 N N . PHE A 1 85 ? 30.909 19.856 13.441 1.00 46.44 85 PHE A N 1
ATOM 634 C CA . PHE A 1 85 ? 31.424 19.687 12.080 1.00 46.44 85 PHE A CA 1
ATOM 635 C C . PHE A 1 85 ? 30.546 18.788 11.190 1.00 46.44 85 PHE A C 1
ATOM 637 O O . PHE A 1 85 ? 30.625 18.893 9.970 1.00 46.44 85 PHE A O 1
ATOM 644 N N . LEU A 1 86 ? 29.698 17.923 11.764 1.00 41.03 86 LEU A N 1
ATOM 645 C CA . LEU A 1 86 ? 28.732 17.116 11.004 1.00 41.03 86 LEU A CA 1
ATOM 646 C C . LEU A 1 86 ? 27.445 17.887 10.678 1.00 41.03 86 LEU A C 1
ATOM 648 O O . LEU A 1 86 ? 26.801 17.590 9.677 1.00 41.03 86 LEU A O 1
ATOM 652 N N . ALA A 1 87 ? 27.096 18.903 11.473 1.00 46.03 87 ALA A N 1
ATOM 653 C CA . ALA A 1 87 ? 25.894 19.712 11.269 1.00 46.03 87 ALA A CA 1
ATOM 654 C C . ALA A 1 87 ? 25.999 20.643 10.045 1.00 46.03 87 ALA A C 1
ATOM 656 O O . ALA A 1 87 ? 24.986 21.021 9.467 1.00 46.03 87 ALA A O 1
ATOM 657 N N . GLN A 1 88 ? 27.217 20.991 9.618 1.00 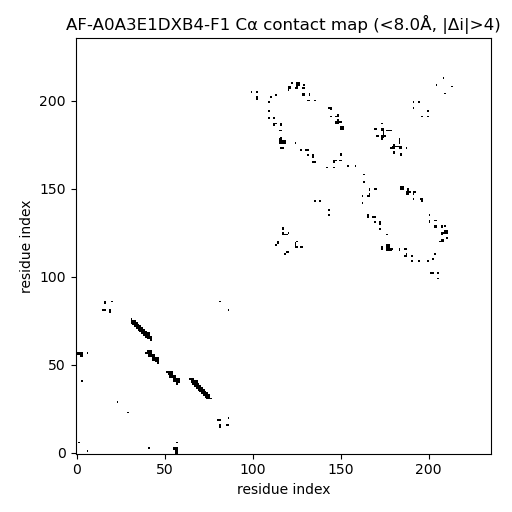42.34 88 GLN A N 1
ATOM 658 C CA . GLN A 1 88 ? 27.442 21.901 8.486 1.00 42.34 88 GLN A CA 1
ATOM 659 C C . GLN A 1 88 ? 27.413 21.214 7.113 1.00 42.34 88 GLN A C 1
ATOM 661 O O . GLN A 1 88 ? 27.363 21.901 6.097 1.00 42.34 88 GLN A O 1
ATOM 666 N N . ALA A 1 89 ? 27.409 19.877 7.062 1.00 45.44 89 ALA A N 1
ATOM 667 C CA . ALA A 1 89 ? 27.283 19.125 5.811 1.00 45.44 89 ALA A CA 1
ATOM 668 C C . ALA A 1 89 ? 25.820 18.834 5.420 1.00 45.44 89 ALA A C 1
ATOM 670 O O . ALA A 1 89 ? 25.571 18.328 4.329 1.00 45.44 89 ALA A O 1
ATOM 671 N N . ALA A 1 90 ? 24.853 19.168 6.280 1.00 41.94 90 ALA A N 1
ATOM 672 C CA . ALA A 1 90 ? 23.423 19.055 6.002 1.00 41.94 90 ALA A CA 1
ATOM 673 C C . ALA A 1 90 ? 22.924 20.264 5.189 1.00 41.94 90 ALA A C 1
ATOM 675 O O . ALA A 1 90 ? 22.015 20.981 5.599 1.00 41.94 90 ALA A O 1
ATOM 676 N N . VAL A 1 91 ? 23.552 20.519 4.041 1.00 43.34 91 VAL A N 1
ATOM 677 C CA . VAL A 1 91 ? 22.997 21.415 3.025 1.00 43.34 91 VAL A CA 1
ATOM 678 C C . VAL A 1 91 ? 22.216 20.545 2.047 1.00 43.34 91 VAL A C 1
ATOM 680 O O . VAL A 1 91 ? 22.797 19.803 1.263 1.00 43.34 91 VAL A O 1
ATOM 683 N N . GLU A 1 92 ? 20.892 20.608 2.194 1.00 43.69 92 GLU A N 1
ATOM 684 C CA . GLU A 1 92 ? 19.848 20.273 1.216 1.00 43.69 92 GLU A CA 1
ATOM 685 C C . GLU A 1 92 ? 20.107 19.062 0.298 1.00 43.69 92 GLU A C 1
ATOM 687 O O . GLU A 1 92 ? 20.481 19.194 -0.865 1.00 43.69 92 GLU A O 1
ATOM 692 N N . ALA A 1 93 ? 19.774 17.862 0.780 1.00 38.09 93 ALA A N 1
ATOM 693 C CA . ALA A 1 93 ? 19.394 16.748 -0.089 1.00 38.09 93 ALA A CA 1
ATOM 694 C C . ALA A 1 93 ? 18.165 16.026 0.500 1.00 38.09 93 ALA A C 1
ATOM 696 O O . ALA A 1 93 ? 18.034 15.930 1.722 1.00 38.09 93 ALA A O 1
ATOM 697 N N . PRO A 1 94 ? 17.207 15.589 -0.337 1.00 42.31 94 PRO A N 1
ATOM 698 C CA . PRO A 1 94 ? 15.817 15.443 0.068 1.00 42.31 94 PRO A CA 1
ATOM 699 C C . PRO A 1 94 ? 15.565 14.103 0.767 1.00 42.31 94 PRO A C 1
ATOM 701 O O . PRO A 1 94 ? 15.788 13.034 0.200 1.00 42.31 94 PRO A O 1
ATOM 704 N N . VAL A 1 95 ? 14.972 14.170 1.960 1.00 43.72 95 VAL A N 1
ATOM 705 C CA . VAL A 1 95 ? 14.460 13.028 2.748 1.00 43.72 95 VAL A CA 1
ATOM 706 C C . VAL A 1 95 ? 13.523 12.121 1.921 1.00 43.72 95 VAL A C 1
ATOM 708 O O . VAL A 1 95 ? 13.433 10.920 2.163 1.00 43.72 95 VAL A O 1
ATOM 711 N N . ALA A 1 96 ? 12.896 12.663 0.871 1.00 39.72 96 ALA A N 1
ATOM 712 C CA . ALA A 1 96 ? 12.052 11.924 -0.068 1.00 39.72 96 ALA A CA 1
ATOM 713 C C . ALA A 1 96 ? 12.790 10.818 -0.852 1.00 39.72 96 ALA A C 1
ATOM 715 O O . ALA A 1 96 ? 12.183 9.801 -1.184 1.00 39.72 96 ALA A O 1
ATOM 716 N N . ASN A 1 97 ? 14.090 10.969 -1.134 1.00 37.09 97 ASN A N 1
ATOM 717 C CA . ASN A 1 97 ? 14.834 9.983 -1.928 1.00 37.09 97 ASN A CA 1
ATOM 718 C C . ASN A 1 97 ? 15.240 8.746 -1.112 1.00 37.09 97 ASN A C 1
ATOM 720 O O . ASN A 1 97 ? 15.282 7.647 -1.661 1.00 37.09 97 ASN A O 1
ATOM 724 N N . ALA A 1 98 ? 15.484 8.897 0.194 1.00 40.19 98 ALA A N 1
ATOM 725 C CA . ALA A 1 98 ? 15.877 7.788 1.067 1.00 40.19 98 ALA A CA 1
ATOM 726 C C . ALA A 1 98 ? 14.699 6.845 1.376 1.00 40.19 98 ALA A C 1
ATOM 728 O O . ALA A 1 98 ? 14.852 5.625 1.342 1.00 40.19 98 ALA A O 1
ATOM 729 N N . VAL A 1 99 ? 13.499 7.401 1.590 1.00 44.53 99 VAL A N 1
ATOM 730 C CA . VAL A 1 99 ? 12.260 6.617 1.758 1.00 44.53 99 VAL A CA 1
ATOM 731 C C . VAL A 1 99 ? 11.893 5.898 0.457 1.00 44.53 99 VAL A C 1
ATOM 733 O O . VAL A 1 99 ? 11.502 4.735 0.480 1.00 44.53 99 VAL A O 1
ATOM 736 N N . LYS A 1 100 ? 12.094 6.551 -0.693 1.00 40.59 100 LYS A N 1
ATOM 737 C CA . LYS A 1 100 ? 11.847 5.961 -2.011 1.00 40.59 100 LYS A CA 1
ATOM 738 C C . LYS A 1 100 ? 12.774 4.775 -2.314 1.00 40.59 100 LYS A C 1
ATOM 740 O O . LYS A 1 100 ? 12.294 3.735 -2.751 1.00 40.59 100 LYS A O 1
ATOM 745 N N . ALA A 1 101 ? 14.068 4.893 -2.007 1.00 43.62 101 ALA A N 1
ATOM 746 C CA . ALA A 1 101 ? 15.043 3.824 -2.236 1.00 43.62 101 ALA A CA 1
ATOM 747 C C . ALA A 1 101 ? 14.846 2.606 -1.309 1.00 43.62 101 ALA A C 1
ATOM 749 O O . ALA A 1 101 ? 15.079 1.474 -1.726 1.00 43.62 101 ALA A O 1
ATOM 750 N N . ALA A 1 102 ? 14.388 2.811 -0.068 1.00 42.91 102 ALA A N 1
ATOM 751 C CA . ALA A 1 102 ? 14.100 1.717 0.866 1.00 42.91 102 ALA A CA 1
ATOM 752 C C . ALA A 1 102 ? 12.830 0.923 0.493 1.00 42.91 102 ALA A C 1
ATOM 754 O O . ALA A 1 102 ? 12.753 -0.275 0.756 1.00 42.91 102 ALA A O 1
ATOM 755 N N . VAL A 1 103 ? 11.858 1.580 -0.147 1.00 45.38 103 VAL A N 1
ATOM 756 C CA . VAL A 1 103 ? 10.596 0.975 -0.606 1.00 45.38 103 VAL A CA 1
ATOM 757 C C . VAL A 1 103 ? 10.761 0.267 -1.959 1.00 45.38 103 VAL A C 1
ATOM 759 O O . VAL A 1 103 ? 10.156 -0.780 -2.175 1.00 45.38 103 VAL A O 1
ATOM 762 N N . GLU A 1 104 ? 11.633 0.767 -2.844 1.00 46.81 104 GLU A N 1
ATOM 763 C CA . GLU A 1 104 ? 11.868 0.191 -4.182 1.00 46.81 104 GLU A CA 1
ATOM 764 C C . GLU A 1 104 ? 12.503 -1.215 -4.170 1.00 46.81 104 GLU A C 1
ATOM 766 O O . GLU A 1 104 ? 12.339 -1.961 -5.134 1.00 46.81 104 GLU A O 1
ATOM 771 N N . VAL A 1 105 ? 13.202 -1.612 -3.099 1.00 47.06 105 VAL A N 1
ATOM 772 C CA . VAL A 1 105 ? 13.952 -2.886 -3.062 1.00 47.06 105 VAL A CA 1
ATOM 773 C C . VAL A 1 105 ? 13.136 -4.051 -2.491 1.00 47.06 105 VAL A C 1
ATOM 775 O O . VAL A 1 105 ? 13.471 -5.205 -2.757 1.00 47.06 105 VAL A O 1
ATOM 778 N N . GLN A 1 106 ? 12.070 -3.793 -1.723 1.00 47.88 106 GLN A N 1
ATOM 779 C CA . GLN A 1 106 ? 11.460 -4.847 -0.907 1.00 47.88 106 GLN A CA 1
ATOM 780 C C . GLN A 1 106 ? 10.139 -5.415 -1.418 1.00 47.88 106 GLN A C 1
ATOM 782 O O . GLN A 1 106 ? 9.779 -6.481 -0.933 1.00 47.88 106 GLN A O 1
ATOM 787 N N . ASP A 1 107 ? 9.455 -4.829 -2.414 1.00 61.06 107 ASP A N 1
ATOM 788 C CA . ASP A 1 107 ? 8.211 -5.476 -2.847 1.00 61.06 107 ASP A CA 1
ATOM 789 C C . ASP A 1 107 ? 7.658 -5.125 -4.236 1.00 61.06 107 ASP A C 1
ATOM 791 O O . ASP A 1 107 ? 6.538 -4.635 -4.402 1.00 61.06 107 ASP A O 1
ATOM 795 N N . LEU A 1 108 ? 8.413 -5.470 -5.286 1.00 64.06 108 LE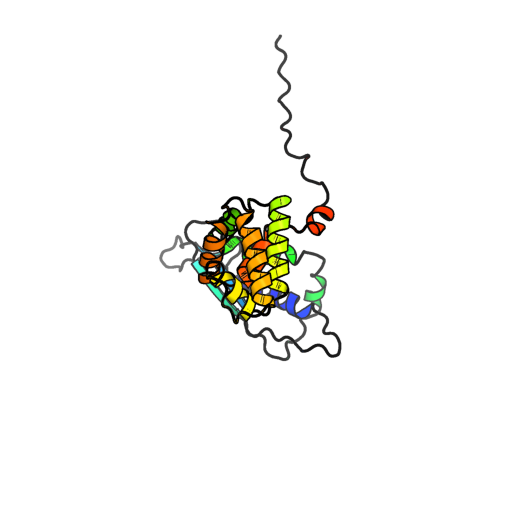U A N 1
ATOM 796 C CA . LEU A 1 108 ? 7.874 -5.494 -6.657 1.00 64.06 108 LEU A CA 1
ATOM 797 C C . LEU A 1 108 ? 6.586 -6.336 -6.750 1.00 64.06 108 LEU A C 1
ATOM 799 O O . LEU A 1 108 ? 5.736 -6.063 -7.598 1.00 64.06 108 LEU A O 1
ATOM 803 N N . SER A 1 109 ? 6.425 -7.329 -5.865 1.00 82.75 109 SER A N 1
ATOM 804 C CA . SER A 1 109 ? 5.237 -8.176 -5.805 1.00 82.75 109 SER A CA 1
ATOM 805 C C . SER A 1 109 ? 4.018 -7.407 -5.284 1.00 82.75 109 SER A C 1
ATOM 807 O O . SER A 1 109 ? 3.005 -7.339 -5.984 1.00 82.75 109 SER A O 1
ATOM 809 N N . ALA A 1 110 ? 4.131 -6.731 -4.134 1.00 88.75 110 ALA A N 1
ATOM 810 C CA . ALA A 1 110 ? 3.052 -5.905 -3.600 1.00 88.75 110 ALA A CA 1
ATOM 811 C C . ALA A 1 110 ? 2.738 -4.716 -4.512 1.00 88.75 110 ALA A C 1
ATOM 813 O O . ALA A 1 110 ? 1.569 -4.429 -4.765 1.00 88.75 110 ALA A O 1
ATOM 814 N N . PHE A 1 111 ? 3.760 -4.066 -5.078 1.00 91.00 111 PHE A N 1
ATOM 815 C CA . PHE A 1 111 ? 3.566 -2.996 -6.055 1.00 91.00 111 PHE A CA 1
ATOM 816 C C . PHE A 1 111 ? 2.806 -3.475 -7.301 1.00 91.00 111 PHE A C 1
ATOM 818 O O . PHE A 1 111 ? 1.897 -2.781 -7.766 1.00 91.00 111 PHE A O 1
ATOM 825 N N . SER A 1 112 ? 3.132 -4.659 -7.832 1.00 91.44 112 SER A N 1
ATOM 826 C CA . SER A 1 112 ? 2.416 -5.240 -8.973 1.00 91.44 112 SER A CA 1
ATOM 827 C C . SER A 1 112 ? 0.946 -5.489 -8.636 1.00 91.44 112 SER A C 1
ATOM 829 O O . SER A 1 112 ? 0.070 -5.109 -9.412 1.00 91.44 112 SER A O 1
ATOM 831 N N . VAL A 1 113 ? 0.657 -6.048 -7.456 1.00 94.88 113 VAL A N 1
ATOM 832 C CA . VAL A 1 113 ? -0.725 -6.281 -7.007 1.00 94.88 113 VAL A CA 1
ATOM 833 C C . VAL A 1 113 ? -1.474 -4.960 -6.813 1.00 94.88 113 VAL A C 1
ATOM 835 O O . VAL A 1 113 ? -2.589 -4.805 -7.305 1.00 94.88 113 VAL A O 1
ATOM 838 N N . LEU A 1 114 ? -0.864 -3.966 -6.163 1.00 95.69 114 LEU A N 1
ATOM 839 C CA . LEU A 1 114 ? -1.465 -2.636 -6.021 1.00 95.69 114 LEU A CA 1
ATOM 840 C C . LEU A 1 114 ? -1.678 -1.960 -7.381 1.00 95.69 114 LEU A C 1
ATOM 842 O O . LEU A 1 114 ? -2.673 -1.267 -7.563 1.00 95.69 114 LEU A O 1
ATOM 846 N N . SER A 1 115 ? -0.816 -2.210 -8.368 1.00 95.75 115 SER A N 1
ATOM 847 C CA . SER A 1 115 ? -1.001 -1.736 -9.746 1.00 95.75 115 SER A CA 1
ATOM 848 C C . SER A 1 115 ? -2.147 -2.441 -10.471 1.00 95.75 115 SER A C 1
ATOM 850 O O . SER A 1 115 ? -2.836 -1.805 -11.267 1.00 95.75 115 SER A O 1
ATOM 852 N N . GLU A 1 116 ? -2.425 -3.712 -10.174 1.00 95.88 116 GLU A N 1
ATOM 853 C CA . GLU A 1 116 ? -3.643 -4.390 -10.642 1.00 95.88 116 GLU A CA 1
ATOM 854 C C . GLU A 1 116 ? -4.910 -3.779 -10.013 1.00 95.88 116 GLU A C 1
ATOM 856 O O . GLU A 1 116 ? -5.957 -3.708 -10.665 1.00 95.88 116 GLU A O 1
ATOM 861 N N . VAL A 1 117 ? -4.837 -3.304 -8.766 1.00 96.94 117 VAL A N 1
ATOM 862 C CA . VAL A 1 117 ? -5.984 -2.715 -8.053 1.00 96.94 117 VAL A CA 1
ATOM 863 C C . VAL A 1 117 ? -6.202 -1.244 -8.423 1.00 96.94 117 VAL A C 1
ATOM 865 O O . VAL A 1 117 ? -7.323 -0.844 -8.725 1.00 96.94 117 VAL A O 1
ATOM 868 N N . PHE A 1 118 ? -5.160 -0.414 -8.418 1.00 96.50 118 PHE A N 1
ATOM 869 C CA . PHE A 1 118 ? -5.263 1.031 -8.655 1.00 96.50 118 PHE A CA 1
ATOM 870 C C . PHE A 1 118 ? -5.043 1.417 -10.119 1.00 96.50 118 PHE A C 1
ATOM 872 O O . PHE A 1 118 ? -5.495 2.482 -10.549 1.00 96.50 118 PHE A O 1
ATOM 879 N N . GLY A 1 119 ? -4.386 0.563 -10.901 1.00 94.94 119 GLY A N 1
ATOM 880 C CA . GLY A 1 119 ? -3.838 0.889 -12.214 1.00 94.94 119 GLY A CA 1
ATOM 881 C C . GLY A 1 119 ? -2.398 1.394 -12.140 1.00 94.94 119 GLY A C 1
ATOM 882 O O . GLY A 1 119 ? -1.921 1.818 -11.086 1.00 94.94 119 GLY A O 1
ATOM 883 N N . ALA A 1 120 ? -1.716 1.363 -13.286 1.00 91.88 120 ALA A N 1
ATOM 884 C CA . ALA A 1 120 ? -0.360 1.887 -13.419 1.00 91.88 120 ALA A CA 1
ATOM 885 C C . ALA A 1 120 ? -0.292 3.371 -13.002 1.00 91.88 120 ALA A C 1
ATOM 887 O O . ALA A 1 120 ? -1.242 4.101 -13.300 1.00 91.88 120 ALA A O 1
ATOM 888 N N . PRO A 1 121 ? 0.810 3.827 -12.372 1.00 89.50 121 PRO A N 1
ATOM 889 C CA . PRO A 1 121 ? 0.960 5.205 -11.911 1.00 89.50 121 PRO A CA 1
ATOM 890 C C . PRO A 1 121 ? 0.593 6.262 -12.962 1.00 89.50 121 PRO A C 1
ATOM 892 O O . PRO A 1 121 ? 1.149 6.308 -14.058 1.00 89.50 121 PRO A O 1
ATOM 895 N N . GLY A 1 122 ? -0.344 7.137 -12.606 1.00 88.81 122 GLY A N 1
ATOM 896 C CA . GLY A 1 122 ? -0.948 8.142 -13.481 1.00 88.81 122 GLY A CA 1
ATOM 897 C C . GLY A 1 122 ? -2.137 8.822 -12.798 1.00 88.81 122 GLY A C 1
ATOM 898 O O . GLY A 1 122 ? -2.581 8.362 -11.752 1.00 88.81 122 GLY A O 1
ATOM 899 N N . PHE A 1 123 ? -2.674 9.897 -13.377 1.00 86.00 123 PHE A N 1
ATOM 900 C CA . PHE A 1 123 ? -3.652 10.778 -12.715 1.00 86.00 123 PHE A CA 1
ATOM 901 C C . PHE A 1 123 ? -4.854 10.047 -12.075 1.00 86.00 123 PHE A C 1
ATOM 903 O O . PHE A 1 123 ? -5.078 10.176 -10.872 1.00 86.00 123 PHE A O 1
ATOM 910 N N . ASP A 1 124 ? -5.573 9.212 -12.833 1.00 89.19 124 ASP A N 1
ATOM 911 C CA . ASP A 1 124 ? -6.761 8.509 -12.315 1.00 89.19 124 ASP A CA 1
ATOM 912 C C . ASP A 1 124 ? -6.407 7.446 -11.263 1.00 89.19 124 ASP A C 1
ATOM 914 O O . ASP A 1 124 ? -7.094 7.281 -10.255 1.00 89.19 124 ASP A O 1
ATOM 918 N N . SER A 1 125 ? -5.300 6.726 -11.472 1.00 93.19 125 SER A N 1
ATOM 919 C CA . SER A 1 125 ? -4.798 5.746 -10.499 1.00 93.19 125 SER A CA 1
ATOM 920 C C . SER A 1 125 ? -4.311 6.410 -9.208 1.00 93.19 125 SER A C 1
ATOM 922 O O . SER A 1 125 ? -4.510 5.869 -8.126 1.00 93.19 125 SER A O 1
ATOM 924 N N . SER A 1 126 ? -3.746 7.614 -9.315 1.00 91.88 126 SER A N 1
ATOM 925 C CA . SER A 1 126 ? -3.319 8.448 -8.199 1.00 91.88 126 SER A CA 1
ATOM 926 C C . SER A 1 126 ? -4.493 8.907 -7.352 1.00 91.88 126 SER A C 1
ATOM 928 O O . SER A 1 126 ? -4.416 8.837 -6.130 1.00 91.88 126 SER A O 1
ATOM 930 N N . ALA A 1 127 ? -5.603 9.306 -7.979 1.00 91.62 127 ALA A N 1
ATOM 931 C CA . ALA A 1 127 ? -6.827 9.630 -7.254 1.00 91.62 127 ALA A CA 1
ATOM 932 C C . ALA A 1 127 ? -7.329 8.424 -6.442 1.00 91.62 127 ALA A C 1
ATOM 934 O O . ALA A 1 127 ? -7.699 8.573 -5.279 1.00 91.62 127 ALA A O 1
ATOM 935 N N . ARG A 1 128 ? -7.266 7.215 -7.018 1.00 94.44 128 ARG A N 1
ATOM 936 C CA . ARG A 1 128 ? -7.594 5.982 -6.292 1.00 94.44 128 ARG A CA 1
ATOM 937 C C . ARG A 1 128 ? -6.624 5.729 -5.129 1.00 94.44 128 ARG A C 1
ATOM 939 O O . ARG A 1 128 ? -7.054 5.574 -3.991 1.00 94.44 128 ARG A O 1
ATOM 946 N N . ALA A 1 129 ? -5.321 5.741 -5.377 1.00 94.94 129 ALA A N 1
ATOM 947 C CA . ALA A 1 129 ? -4.330 5.527 -4.325 1.00 94.94 129 ALA A CA 1
ATOM 948 C C . ALA A 1 129 ? -4.422 6.573 -3.194 1.00 94.94 129 ALA A C 1
ATOM 950 O O . ALA A 1 129 ? -4.192 6.243 -2.035 1.00 94.94 129 ALA A O 1
ATOM 951 N N . SER A 1 130 ? -4.794 7.822 -3.494 1.00 93.69 130 SER A N 1
ATOM 952 C CA . SER A 1 130 ? -5.109 8.837 -2.478 1.00 93.69 130 SER A CA 1
ATOM 953 C C . SER A 1 130 ? -6.320 8.452 -1.640 1.00 93.69 130 SER A C 1
ATOM 955 O O . SER A 1 130 ? -6.172 8.329 -0.435 1.00 93.69 130 SER A O 1
ATOM 957 N N . VAL A 1 131 ? -7.466 8.134 -2.252 1.00 95.06 131 VAL A N 1
ATOM 958 C CA . VAL A 1 131 ? -8.661 7.707 -1.499 1.00 95.06 131 VAL A CA 1
ATOM 959 C C . VAL A 1 131 ? -8.371 6.485 -0.621 1.00 95.06 131 VAL A C 1
ATOM 961 O O . VAL A 1 131 ? -8.865 6.405 0.498 1.00 95.06 131 VAL A O 1
ATOM 964 N N . PHE A 1 132 ? -7.563 5.538 -1.105 1.00 97.06 132 PHE A N 1
ATOM 965 C CA . PHE A 1 132 ? -7.124 4.393 -0.307 1.00 97.06 132 PHE A CA 1
ATOM 966 C C . PHE A 1 132 ? -6.351 4.821 0.948 1.00 97.06 132 PHE A C 1
ATOM 968 O O . PHE A 1 132 ? -6.658 4.339 2.035 1.00 97.06 132 PHE A O 1
ATOM 975 N N . ARG A 1 133 ? -5.376 5.728 0.807 1.00 95.31 133 ARG A N 1
ATOM 976 C CA . ARG A 1 133 ? -4.592 6.247 1.938 1.00 95.31 133 ARG A CA 1
ATOM 977 C C . ARG A 1 133 ? -5.459 7.050 2.896 1.00 95.31 133 ARG A C 1
ATOM 979 O O . ARG A 1 133 ? -5.476 6.729 4.076 1.00 95.31 133 ARG A O 1
ATOM 986 N N . ASP A 1 134 ? -6.235 7.998 2.376 1.00 95.00 134 ASP A N 1
ATOM 987 C CA . ASP A 1 134 ? -7.078 8.894 3.170 1.00 95.00 134 ASP A CA 1
ATOM 988 C C . ASP A 1 134 ? -8.056 8.093 4.047 1.00 95.00 134 ASP A C 1
ATOM 990 O O . ASP A 1 134 ? -8.181 8.339 5.243 1.00 95.00 134 ASP A O 1
ATOM 994 N N . VAL A 1 135 ? -8.700 7.063 3.480 1.00 97.06 135 VAL A N 1
ATOM 995 C CA . VAL A 1 135 ? -9.635 6.204 4.227 1.00 97.06 135 VAL A CA 1
ATOM 996 C C . VAL A 1 135 ? -8.938 5.409 5.332 1.00 97.06 135 VAL A C 1
ATOM 998 O O . VAL A 1 135 ? -9.545 5.173 6.372 1.00 97.06 135 VAL A O 1
ATOM 1001 N N . LEU A 1 136 ? -7.697 4.963 5.126 1.00 95.94 136 LEU A N 1
ATOM 1002 C CA . LEU A 1 136 ? -6.961 4.200 6.136 1.00 95.94 136 LEU A CA 1
ATOM 1003 C C . LEU A 1 136 ? -6.349 5.104 7.214 1.00 95.94 136 LEU A C 1
ATOM 1005 O O . LEU A 1 136 ? -6.332 4.718 8.379 1.00 95.94 136 LEU A O 1
ATOM 1009 N N . GLU A 1 137 ? -5.895 6.306 6.859 1.00 93.19 137 GLU A N 1
ATOM 1010 C CA . GLU A 1 137 ? -5.351 7.294 7.801 1.00 93.19 137 GLU A CA 1
ATOM 1011 C C . GLU A 1 137 ? -6.404 7.812 8.799 1.00 93.19 137 GLU A C 1
ATOM 1013 O O . GLU A 1 137 ? -6.055 8.181 9.919 1.00 93.19 137 GLU A O 1
ATOM 1018 N N . GLU A 1 138 ? -7.693 7.780 8.440 1.00 93.44 138 GLU A N 1
ATOM 1019 C CA . GLU A 1 138 ? -8.817 8.098 9.340 1.00 93.44 138 GLU A CA 1
ATOM 1020 C C . GLU A 1 138 ? -9.065 7.028 10.427 1.00 93.44 138 GLU A C 1
ATOM 1022 O O . GLU A 1 138 ? -9.833 7.261 11.364 1.00 93.44 138 GLU A O 1
ATOM 1027 N N . LEU A 1 139 ? -8.442 5.849 10.319 1.00 93.50 139 LEU A N 1
ATOM 1028 C CA . LEU A 1 139 ? -8.688 4.694 11.184 1.00 93.50 139 LEU A CA 1
ATOM 1029 C C . LEU A 1 139 ? -7.525 4.417 12.139 1.00 93.50 139 LEU A C 1
ATOM 1031 O O . LEU A 1 139 ? -6.361 4.670 11.826 1.00 93.50 139 LEU A O 1
ATOM 1035 N N . SER A 1 140 ? -7.833 3.793 13.282 1.00 91.62 140 SER A N 1
ATOM 1036 C CA . SER A 1 140 ? -6.790 3.231 14.145 1.00 91.62 140 SER A CA 1
ATOM 1037 C C . SER A 1 140 ? -6.083 2.052 13.453 1.00 91.62 140 SER A C 1
ATOM 1039 O O . SER A 1 140 ? -6.700 1.378 12.618 1.00 91.62 140 SER A O 1
ATOM 1041 N N . PRO A 1 141 ? -4.819 1.750 13.800 1.00 87.38 141 PRO A N 1
ATOM 1042 C CA . PRO A 1 141 ? -4.060 0.660 13.177 1.00 87.38 141 PRO A CA 1
ATOM 1043 C C . PRO A 1 141 ? -4.770 -0.702 13.211 1.00 87.38 141 PRO A C 1
ATOM 1045 O O . PRO A 1 141 ? -4.687 -1.481 12.260 1.00 87.38 141 PRO A O 1
ATOM 1048 N N . GLU A 1 142 ? -5.512 -0.986 14.282 1.00 88.38 142 GLU A N 1
ATOM 1049 C CA . GLU A 1 142 ? -6.280 -2.223 14.440 1.00 88.38 142 GLU A CA 1
ATOM 1050 C C . GLU A 1 142 ? -7.431 -2.290 13.427 1.00 88.38 142 GLU A C 1
ATOM 1052 O O . GLU A 1 142 ? -7.632 -3.313 12.765 1.00 88.38 142 GLU A O 1
ATOM 1057 N N . LEU A 1 143 ? -8.150 -1.176 13.256 1.00 92.94 143 LEU A N 1
ATOM 1058 C CA . LEU A 1 143 ? -9.274 -1.069 12.328 1.00 92.94 143 LEU A CA 1
ATOM 1059 C C . LEU A 1 143 ? -8.807 -1.073 10.867 1.00 92.94 143 LEU A C 1
ATOM 1061 O O . LEU A 1 143 ? -9.482 -1.655 10.021 1.00 92.94 143 LEU A O 1
ATOM 1065 N N . GLN A 1 144 ? -7.643 -0.490 10.562 1.00 94.62 144 GLN A N 1
ATOM 1066 C CA . GLN A 1 144 ? -7.053 -0.510 9.219 1.00 94.62 144 GLN A CA 1
ATOM 1067 C C . GLN A 1 144 ? -6.874 -1.941 8.700 1.00 94.62 144 GLN A C 1
ATOM 1069 O O . GLN A 1 144 ? -7.323 -2.277 7.601 1.00 94.62 144 GLN A O 1
ATOM 1074 N N . HIS A 1 145 ? -6.243 -2.805 9.502 1.00 93.19 145 HIS A N 1
ATOM 1075 C CA . HIS A 1 145 ? -6.047 -4.202 9.125 1.00 93.19 145 HIS A CA 1
ATOM 1076 C C . HIS A 1 145 ? -7.385 -4.938 9.028 1.00 93.19 145 HIS A C 1
ATOM 1078 O O . HIS A 1 145 ? -7.632 -5.636 8.042 1.00 93.19 145 HIS A O 1
ATOM 1084 N N . GLN A 1 146 ? -8.277 -4.722 10.000 1.00 93.69 146 GLN A N 1
ATOM 1085 C CA . GLN A 1 146 ? -9.599 -5.342 10.016 1.00 93.69 146 GLN A CA 1
ATOM 1086 C C . GLN A 1 146 ? -10.420 -5.004 8.761 1.00 93.69 146 GLN A C 1
ATOM 1088 O O . GLN A 1 146 ? -11.032 -5.903 8.182 1.00 93.69 146 GLN A O 1
ATOM 1093 N N . VAL A 1 147 ? -10.401 -3.751 8.296 1.00 96.06 147 VAL A N 1
ATOM 1094 C CA . VAL A 1 147 ? -11.088 -3.329 7.063 1.00 96.06 147 VAL A CA 1
ATOM 1095 C C . VAL A 1 147 ? -10.601 -4.131 5.860 1.00 96.06 147 VAL A C 1
ATOM 1097 O O . VAL A 1 147 ? -11.425 -4.644 5.104 1.00 96.06 147 VAL A O 1
ATOM 1100 N N . LEU A 1 148 ? -9.284 -4.272 5.685 1.00 95.81 148 LEU A N 1
ATOM 1101 C CA . LEU A 1 148 ? -8.713 -4.929 4.507 1.00 95.81 148 LEU A CA 1
ATOM 1102 C C . LEU A 1 148 ? -8.934 -6.447 4.504 1.00 95.81 148 LEU A C 1
ATOM 1104 O O . LEU A 1 148 ? -9.241 -7.019 3.459 1.00 95.81 148 LEU A O 1
ATOM 1108 N N . VAL A 1 149 ? -8.840 -7.114 5.658 1.00 94.50 149 VAL A N 1
ATOM 1109 C CA . VAL A 1 149 ? -9.024 -8.577 5.724 1.00 94.50 149 VAL A CA 1
ATOM 1110 C C . VAL A 1 149 ? -10.491 -9.016 5.649 1.00 94.50 149 VAL A C 1
ATOM 1112 O O . VAL A 1 149 ? -10.762 -10.186 5.369 1.00 94.50 149 VAL A O 1
ATOM 1115 N N . THR A 1 150 ? -11.435 -8.094 5.871 1.00 93.81 150 THR A N 1
ATOM 1116 C CA . THR A 1 150 ? -12.886 -8.358 5.861 1.00 93.81 150 THR A CA 1
ATOM 1117 C C . THR A 1 150 ? -13.613 -7.815 4.628 1.00 93.81 150 THR A C 1
ATOM 1119 O O . THR A 1 150 ? -14.840 -7.866 4.594 1.00 93.81 150 THR A O 1
ATOM 1122 N N . LEU A 1 151 ? -12.902 -7.335 3.598 1.00 93.50 151 LEU A N 1
ATOM 1123 C CA . LEU A 1 151 ? -13.513 -6.730 2.402 1.00 93.50 151 LEU A CA 1
ATOM 1124 C C . LEU A 1 151 ? -14.577 -7.619 1.736 1.00 93.50 151 LEU A C 1
ATOM 1126 O O . LEU A 1 151 ? -15.607 -7.118 1.301 1.00 93.50 151 LEU A O 1
ATOM 1130 N N . GLU A 1 152 ? -14.354 -8.930 1.671 1.00 90.62 152 GLU A N 1
ATOM 1131 C CA . GLU A 1 152 ? -15.287 -9.877 1.039 1.00 90.62 152 GLU A CA 1
ATOM 1132 C C . GLU A 1 152 ? -16.310 -10.478 2.011 1.00 90.62 152 GLU A C 1
ATOM 1134 O O . GLU A 1 152 ? -17.196 -11.229 1.600 1.00 90.62 152 GLU A O 1
ATOM 1139 N N . SER A 1 153 ? -16.183 -10.186 3.304 1.00 88.94 153 SER A N 1
ATOM 1140 C CA . SER A 1 153 ? -17.115 -10.688 4.305 1.00 88.94 153 SER A CA 1
ATOM 1141 C C . SER A 1 153 ? -18.417 -9.883 4.256 1.00 88.94 153 SER A C 1
ATOM 1143 O O . SER A 1 153 ? -18.383 -8.658 4.090 1.00 88.94 153 SER A O 1
ATOM 1145 N N . PRO A 1 154 ? -19.583 -10.533 4.422 1.00 84.31 154 PRO A N 1
ATOM 1146 C CA . PRO A 1 154 ? -20.834 -9.808 4.588 1.00 84.31 154 PRO A CA 1
ATOM 1147 C C . PRO A 1 154 ? -20.744 -8.881 5.806 1.00 84.31 154 PRO A C 1
ATOM 1149 O O . PRO A 1 154 ? -20.061 -9.183 6.782 1.00 84.31 15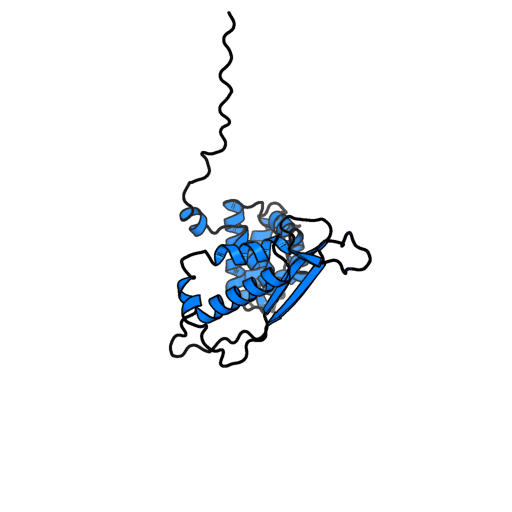4 PRO A O 1
ATOM 1152 N N . ALA A 1 155 ? -21.427 -7.736 5.732 1.00 81.00 155 ALA A N 1
ATOM 1153 C CA . ALA A 1 155 ? -21.519 -6.823 6.863 1.00 81.00 155 ALA A CA 1
ATOM 1154 C C . ALA A 1 155 ? -22.204 -7.506 8.045 1.00 81.00 155 ALA A C 1
ATOM 1156 O O . ALA A 1 155 ? -23.322 -8.005 7.894 1.00 81.00 155 ALA A O 1
ATOM 1157 N N . ASP A 1 156 ? -21.564 -7.476 9.208 1.00 82.88 156 ASP A N 1
ATOM 1158 C CA . ASP A 1 156 ? -22.198 -7.936 10.434 1.00 82.88 156 ASP A CA 1
ATOM 1159 C C . ASP A 1 156 ? -23.157 -6.859 10.942 1.00 82.88 156 ASP A C 1
ATOM 1161 O O . ASP A 1 156 ? -22.861 -5.664 10.935 1.00 82.88 156 ASP A O 1
ATOM 1165 N N . SER A 1 157 ? -24.320 -7.272 11.442 1.00 72.31 157 SER A N 1
ATOM 1166 C CA . SER A 1 157 ? -25.338 -6.349 11.963 1.00 72.31 157 SER A CA 1
ATOM 1167 C C . SER A 1 157 ? -24.894 -5.558 13.204 1.00 72.31 157 SER A C 1
ATOM 1169 O O . SER A 1 157 ? -25.595 -4.637 13.612 1.00 72.31 157 SER A O 1
ATOM 1171 N N . GLY A 1 158 ? -23.760 -5.922 13.813 1.00 80.56 158 GLY A N 1
ATOM 1172 C CA . GLY A 1 158 ? -23.128 -5.216 14.933 1.00 80.56 158 GLY A CA 1
ATOM 1173 C C . GLY A 1 158 ? -21.829 -4.493 14.566 1.00 80.56 158 GLY A C 1
ATOM 1174 O O . GLY A 1 158 ? -21.100 -4.082 15.464 1.00 80.56 158 GLY A O 1
ATOM 1175 N N . GLU A 1 159 ? -21.506 -4.380 13.276 1.00 83.00 159 GLU A N 1
ATOM 1176 C CA . GLU A 1 159 ? -20.294 -3.714 12.802 1.00 83.00 159 GLU A CA 1
ATOM 1177 C C . GLU A 1 159 ? -20.328 -2.212 13.119 1.00 83.00 159 GLU A C 1
ATOM 1179 O O . GLU A 1 159 ? -21.345 -1.536 12.940 1.00 83.00 159 GLU A O 1
ATOM 1184 N N . GLU A 1 160 ? -19.201 -1.679 13.587 1.00 88.81 160 GLU A N 1
ATOM 1185 C CA . GLU A 1 160 ? -19.065 -0.254 13.865 1.00 88.81 160 GLU A CA 1
ATOM 1186 C C . GLU A 1 160 ? -19.293 0.571 12.587 1.00 88.81 160 GLU A C 1
ATOM 1188 O O . GLU A 1 160 ? -18.768 0.250 11.517 1.00 88.81 160 GLU A O 1
ATOM 1193 N N . ALA A 1 161 ? -20.060 1.662 12.691 1.00 90.19 161 ALA A N 1
ATOM 1194 C CA . ALA A 1 161 ? -20.437 2.484 11.539 1.00 90.19 161 ALA A CA 1
ATOM 1195 C C . ALA A 1 161 ? -19.218 3.010 10.759 1.00 90.19 161 ALA A C 1
ATOM 1197 O O . ALA A 1 161 ? -19.236 3.024 9.527 1.00 90.19 161 ALA A O 1
ATOM 1198 N N . THR A 1 162 ? -18.152 3.388 11.470 1.00 91.12 162 THR A N 1
ATOM 1199 C CA . THR A 1 162 ? -16.882 3.854 10.896 1.00 91.12 162 THR A CA 1
ATOM 1200 C C . THR A 1 162 ? -16.221 2.769 10.046 1.00 91.12 162 THR A C 1
ATOM 1202 O O . THR A 1 162 ? -15.831 3.024 8.907 1.00 91.12 162 THR A O 1
ATOM 1205 N N . LEU A 1 163 ? -16.158 1.535 10.562 1.00 92.50 163 LEU A N 1
ATOM 1206 C CA . LEU A 1 163 ? -15.555 0.399 9.864 1.00 92.50 163 LEU A CA 1
ATOM 1207 C C . LEU A 1 163 ? -16.374 0.015 8.625 1.00 92.50 163 LEU A C 1
ATOM 1209 O O . LEU A 1 163 ? -15.811 -0.169 7.546 1.00 92.50 163 LEU A O 1
ATOM 1213 N N . SER A 1 164 ? -17.705 0.009 8.747 1.00 93.44 164 SER A N 1
ATOM 1214 C CA . SER A 1 164 ? -18.616 -0.255 7.628 1.00 93.44 164 SER A CA 1
ATOM 1215 C C . SER A 1 164 ? -18.482 0.780 6.504 1.00 93.44 164 SER A C 1
ATOM 1217 O O . SER A 1 164 ? -18.486 0.430 5.318 1.00 93.44 164 SER A O 1
ATOM 1219 N N . GLU A 1 165 ? -18.352 2.063 6.850 1.00 94.75 165 GLU A N 1
ATOM 1220 C CA . GLU A 1 165 ? -18.159 3.139 5.874 1.00 94.75 165 GLU A CA 1
ATOM 1221 C C . GLU A 1 165 ? -16.786 3.048 5.200 1.00 94.75 165 GLU A C 1
ATOM 1223 O O . GLU A 1 165 ? -16.708 3.087 3.968 1.00 94.75 165 GLU A O 1
ATOM 1228 N N . ALA A 1 166 ? -15.714 2.839 5.969 1.00 96.00 166 ALA A N 1
ATOM 1229 C CA . ALA A 1 166 ? -14.377 2.646 5.419 1.00 96.00 166 ALA A CA 1
ATOM 1230 C C . ALA A 1 166 ? -14.330 1.443 4.468 1.00 96.00 166 ALA A C 1
ATOM 1232 O O . ALA A 1 166 ? -13.907 1.576 3.316 1.00 96.00 166 ALA A O 1
ATOM 1233 N N . ARG A 1 167 ? -14.870 0.290 4.887 1.00 95.81 167 ARG A N 1
ATOM 1234 C CA . ARG A 1 167 ? -14.947 -0.915 4.051 1.00 95.81 167 ARG A CA 1
ATOM 1235 C C . ARG A 1 167 ? -15.687 -0.646 2.747 1.00 95.81 167 ARG A C 1
ATOM 1237 O O . ARG A 1 167 ? -15.219 -1.030 1.679 1.00 95.81 167 ARG A O 1
ATOM 1244 N N . ARG A 1 168 ? -16.813 0.068 2.799 1.00 95.44 168 ARG A N 1
ATOM 1245 C CA . ARG A 1 168 ? -17.596 0.437 1.609 1.00 95.44 168 ARG A CA 1
ATOM 1246 C C . ARG A 1 168 ? -16.815 1.329 0.647 1.00 95.44 168 ARG A C 1
ATOM 1248 O O . ARG A 1 168 ? -16.912 1.134 -0.567 1.00 95.44 168 ARG A O 1
ATOM 1255 N N . ARG A 1 169 ? -16.055 2.299 1.162 1.00 96.81 169 ARG A N 1
ATOM 1256 C CA . ARG A 1 169 ? -15.203 3.175 0.344 1.00 96.81 169 ARG A CA 1
ATOM 1257 C C . ARG A 1 169 ? -14.087 2.385 -0.332 1.00 96.81 169 ARG A C 1
ATOM 1259 O O . ARG A 1 169 ? -13.938 2.500 -1.548 1.00 96.81 169 ARG A O 1
ATOM 1266 N N . ILE A 1 170 ? -13.384 1.532 0.415 1.00 96.81 170 ILE A N 1
ATOM 1267 C CA . ILE A 1 170 ? -12.327 0.669 -0.134 1.00 96.81 170 ILE A CA 1
ATOM 1268 C C . ILE A 1 170 ? -12.894 -0.316 -1.164 1.00 96.81 170 ILE A C 1
ATOM 1270 O O . ILE A 1 170 ? -12.313 -0.478 -2.234 1.00 96.81 170 ILE A O 1
ATOM 1274 N N . LEU A 1 171 ? -14.062 -0.913 -0.913 1.00 95.75 171 LEU A N 1
ATOM 1275 C CA . LEU A 1 171 ? -14.730 -1.798 -1.872 1.00 95.75 171 LEU A CA 1
ATOM 1276 C C . LEU A 1 171 ? -15.081 -1.085 -3.177 1.00 95.75 171 LEU A C 1
ATOM 1278 O O . LEU A 1 171 ? -14.794 -1.592 -4.263 1.00 95.75 171 LEU A O 1
ATOM 1282 N N . ARG A 1 172 ? -15.677 0.109 -3.086 1.00 95.88 172 ARG A N 1
ATOM 1283 C CA . ARG A 1 172 ? -16.016 0.918 -4.265 1.00 95.88 172 ARG A CA 1
ATOM 1284 C C . ARG A 1 172 ? -14.765 1.281 -5.057 1.00 95.88 172 ARG A C 1
ATOM 1286 O O . ARG A 1 172 ? -14.762 1.176 -6.281 1.00 95.88 172 ARG A O 1
ATOM 1293 N N . LEU A 1 173 ? -13.715 1.691 -4.355 1.00 95.56 173 LEU A N 1
ATOM 1294 C CA . LEU A 1 173 ? -12.427 2.013 -4.941 1.00 95.56 173 LEU A CA 1
ATOM 1295 C C . LEU A 1 173 ? -11.839 0.812 -5.690 1.00 95.56 173 LEU A C 1
ATOM 1297 O O . LEU A 1 173 ? -11.588 0.915 -6.892 1.00 95.56 173 LEU A O 1
ATOM 1301 N N . ALA A 1 174 ? -11.664 -0.314 -5.000 1.00 94.19 174 ALA A N 1
ATOM 1302 C CA . ALA A 1 174 ? -11.060 -1.521 -5.550 1.00 94.19 174 ALA A CA 1
ATOM 1303 C C . ALA A 1 174 ? -11.867 -2.066 -6.735 1.00 94.19 174 ALA A C 1
ATOM 1305 O O . ALA A 1 174 ? -11.292 -2.537 -7.714 1.00 94.19 174 ALA A O 1
ATOM 1306 N N . GLY A 1 175 ? -13.196 -1.932 -6.689 1.00 93.19 175 GLY A N 1
ATOM 1307 C CA . GLY A 1 175 ? -14.065 -2.336 -7.787 1.00 93.19 175 GLY A CA 1
ATOM 1308 C C . GLY A 1 175 ? -14.089 -1.400 -8.993 1.00 93.19 175 GLY A C 1
ATOM 1309 O O . GLY A 1 175 ? -14.428 -1.845 -10.087 1.00 93.19 175 GLY A O 1
ATOM 1310 N N . SER A 1 176 ? -13.698 -0.136 -8.820 1.00 94.06 176 SER A N 1
ATOM 1311 C CA . SER A 1 176 ? -13.533 0.839 -9.910 1.00 94.06 176 SER A CA 1
ATOM 1312 C C . SER A 1 176 ? -12.175 0.743 -10.625 1.00 94.06 176 SER A C 1
ATOM 1314 O O . SER A 1 176 ? -11.919 1.467 -11.591 1.00 94.06 176 SER A O 1
ATOM 1316 N N . GLY A 1 177 ? -11.277 -0.104 -10.115 1.00 93.06 177 GLY A N 1
ATOM 1317 C CA . GLY A 1 177 ? -9.946 -0.344 -10.657 1.00 93.06 177 GLY A CA 1
ATOM 1318 C C . GLY A 1 177 ? -9.923 -1.292 -11.863 1.00 93.06 177 GLY A C 1
ATOM 1319 O O . GLY A 1 177 ? -10.942 -1.900 -12.195 1.00 93.06 177 GLY A O 1
ATOM 1320 N N . PRO A 1 178 ? -8.756 -1.471 -12.512 1.00 93.62 178 PRO A N 1
ATOM 1321 C CA . PRO A 1 178 ? -8.625 -2.336 -13.686 1.00 93.62 178 PRO A CA 1
ATOM 1322 C C . PRO A 1 178 ? -8.890 -3.820 -13.395 1.00 93.62 178 PRO A C 1
ATOM 1324 O O . PRO A 1 178 ? -9.327 -4.540 -14.287 1.00 93.62 178 PRO A O 1
ATOM 1327 N N . SER A 1 179 ? -8.700 -4.271 -12.151 1.00 93.31 179 SER A N 1
ATOM 1328 C CA . SER A 1 179 ? -9.089 -5.623 -11.717 1.00 93.31 179 SER A CA 1
ATOM 1329 C C . SER A 1 179 ? -10.606 -5.843 -11.623 1.00 93.31 179 SER A C 1
ATOM 1331 O O . SER A 1 179 ? -11.064 -6.986 -11.610 1.00 93.31 179 SER A O 1
ATOM 1333 N N . GLY A 1 180 ? -11.400 -4.772 -11.549 1.00 92.56 180 GLY A N 1
ATOM 1334 C CA . GLY A 1 180 ? -12.854 -4.832 -11.411 1.00 92.56 180 GLY A CA 1
ATOM 1335 C C . GLY A 1 180 ? -13.363 -5.277 -10.030 1.00 92.56 180 GLY A C 1
ATOM 1336 O O . GLY A 1 180 ? -12.606 -5.655 -9.134 1.00 92.56 180 GLY A O 1
ATOM 1337 N N . ALA A 1 181 ? -14.692 -5.240 -9.872 1.00 89.94 181 ALA A N 1
ATOM 1338 C CA . ALA A 1 181 ? -15.410 -5.407 -8.598 1.00 89.94 181 ALA A CA 1
ATOM 1339 C C . ALA A 1 181 ? -15.222 -6.752 -7.886 1.00 89.94 181 ALA A C 1
ATOM 1341 O O . ALA A 1 181 ? -15.340 -6.796 -6.667 1.00 89.94 181 ALA A O 1
ATOM 1342 N N . GLY A 1 182 ? -14.928 -7.830 -8.617 1.00 89.00 182 GLY A N 1
ATOM 1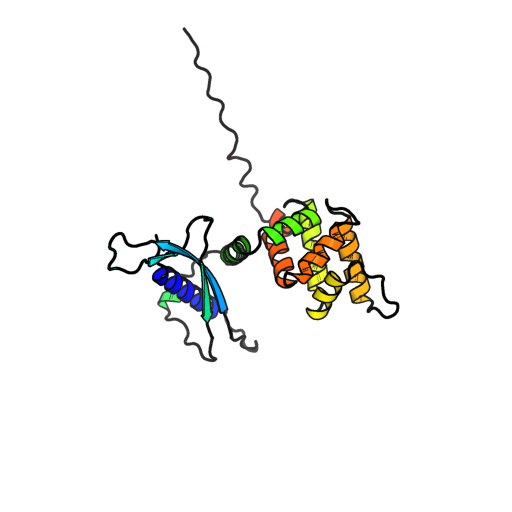343 C CA . GLY A 1 182 ? -14.678 -9.140 -8.010 1.00 89.00 182 GLY A CA 1
ATOM 1344 C C . GLY A 1 182 ? -13.235 -9.312 -7.536 1.00 89.00 182 GLY A C 1
ATOM 1345 O O . GLY A 1 182 ? -12.994 -9.711 -6.405 1.00 89.00 182 GLY A O 1
ATOM 1346 N N . ARG A 1 183 ? -12.259 -8.997 -8.397 1.00 94.81 183 ARG A N 1
ATOM 1347 C CA . ARG A 1 183 ? -10.847 -9.331 -8.158 1.00 94.81 183 ARG A CA 1
ATOM 1348 C C . ARG A 1 183 ? -10.113 -8.287 -7.318 1.00 94.81 183 ARG A C 1
ATOM 1350 O O . ARG A 1 183 ? -9.261 -8.661 -6.524 1.00 94.81 183 ARG A O 1
ATOM 1357 N N . GLY A 1 184 ? -10.447 -7.001 -7.449 1.00 96.19 184 GLY A N 1
ATOM 1358 C CA . GLY A 1 184 ? -9.777 -5.928 -6.702 1.00 96.19 184 GLY A CA 1
ATOM 1359 C C . GLY A 1 184 ? -9.821 -6.117 -5.175 1.00 96.19 184 GLY A C 1
ATOM 1360 O O . GLY A 1 184 ? -8.764 -6.111 -4.543 1.00 96.19 184 GLY A O 1
ATOM 1361 N N . PRO A 1 185 ? -11.006 -6.323 -4.567 1.00 96.25 185 PRO A N 1
ATOM 1362 C CA . PRO A 1 185 ? -11.124 -6.568 -3.128 1.00 96.25 185 PRO A CA 1
ATOM 1363 C C . PRO A 1 185 ? -10.375 -7.817 -2.646 1.00 96.25 185 PRO A C 1
ATOM 1365 O O . PRO A 1 185 ? -9.712 -7.761 -1.612 1.00 96.25 185 PRO A O 1
ATOM 1368 N N . ALA A 1 186 ? -10.434 -8.912 -3.413 1.00 96.31 186 ALA A N 1
ATOM 1369 C CA . ALA A 1 186 ? -9.718 -10.150 -3.106 1.00 96.31 186 ALA A CA 1
ATOM 1370 C C . ALA A 1 186 ? -8.196 -9.930 -3.086 1.00 96.31 186 ALA A C 1
ATOM 1372 O O . ALA A 1 186 ? -7.527 -10.312 -2.129 1.00 96.31 186 ALA A O 1
ATOM 1373 N N . LEU A 1 187 ? -7.657 -9.222 -4.085 1.00 96.31 187 LEU A N 1
ATOM 1374 C CA . LEU A 1 187 ? -6.233 -8.882 -4.146 1.00 96.31 187 LEU A CA 1
ATOM 1375 C C . LEU A 1 187 ? -5.783 -8.043 -2.942 1.00 96.31 187 LEU A C 1
ATOM 1377 O O . LEU A 1 187 ? -4.740 -8.328 -2.359 1.00 96.31 187 LEU A O 1
ATOM 1381 N N . LEU A 1 188 ? -6.566 -7.036 -2.536 1.00 96.44 188 LEU A N 1
ATOM 1382 C CA . LEU A 1 188 ? -6.249 -6.228 -1.351 1.00 96.44 188 LEU A CA 1
ATOM 1383 C C . LEU A 1 188 ? -6.270 -7.055 -0.064 1.00 96.44 188 LEU A C 1
ATOM 1385 O O . LEU A 1 188 ? -5.391 -6.889 0.781 1.00 96.44 188 LEU A O 1
ATOM 1389 N N . ARG A 1 189 ? -7.240 -7.963 0.076 1.00 96.00 189 ARG A N 1
ATOM 1390 C CA . ARG A 1 189 ? -7.321 -8.880 1.214 1.00 96.00 189 ARG A CA 1
ATOM 1391 C C . ARG A 1 189 ? -6.103 -9.797 1.280 1.00 96.00 189 ARG A C 1
ATOM 1393 O O . ARG A 1 189 ? -5.471 -9.895 2.328 1.00 96.00 189 ARG A O 1
ATOM 1400 N N . GLU A 1 190 ? -5.773 -10.466 0.177 1.00 94.50 190 GLU A N 1
ATOM 1401 C CA . GLU A 1 190 ? -4.601 -11.345 0.083 1.00 94.50 190 GLU A CA 1
ATOM 1402 C C . GLU A 1 190 ? -3.308 -10.584 0.373 1.00 94.50 190 GLU A C 1
ATOM 1404 O O . GLU A 1 190 ? -2.366 -11.129 0.948 1.00 94.50 190 GLU A O 1
ATOM 1409 N N . LEU A 1 191 ? -3.229 -9.327 -0.061 1.00 94.56 191 LEU A N 1
ATOM 1410 C CA . LEU A 1 191 ? -2.066 -8.492 0.175 1.00 94.56 191 LEU A CA 1
ATOM 1411 C C . LEU A 1 191 ? -1.951 -8.091 1.650 1.00 94.56 191 LEU A C 1
ATOM 1413 O O . LEU A 1 191 ? -0.879 -8.233 2.226 1.00 94.56 191 LEU A O 1
ATOM 1417 N N . ALA A 1 192 ? -3.054 -7.713 2.296 1.00 94.19 192 ALA A N 1
ATOM 1418 C CA . ALA A 1 192 ? -3.087 -7.380 3.721 1.00 94.19 192 ALA A CA 1
ATOM 1419 C C . ALA A 1 192 ? -2.793 -8.573 4.653 1.00 94.19 192 ALA A C 1
ATOM 1421 O O . ALA A 1 192 ? -2.485 -8.372 5.823 1.00 94.19 192 ALA A O 1
ATOM 1422 N N . GLN A 1 193 ? -2.889 -9.812 4.159 1.00 91.56 193 GLN A N 1
ATOM 1423 C CA . GLN A 1 193 ? -2.474 -11.013 4.898 1.00 91.56 193 GLN A CA 1
ATOM 1424 C C . GLN A 1 193 ? -0.959 -11.250 4.870 1.00 91.56 193 GLN A C 1
ATOM 1426 O O . GLN A 1 193 ? -0.442 -11.977 5.716 1.00 91.56 193 GLN A O 1
ATOM 1431 N N . ARG A 1 194 ? -0.263 -10.686 3.879 1.00 91.00 194 ARG A N 1
ATOM 1432 C CA . ARG A 1 194 ? 1.177 -10.877 3.657 1.00 91.00 194 ARG A CA 1
ATOM 1433 C C . ARG A 1 194 ? 1.981 -9.669 4.115 1.00 91.00 194 ARG A C 1
ATOM 1435 O O . ARG A 1 194 ? 3.031 -9.835 4.723 1.00 91.00 194 ARG A O 1
ATOM 1442 N N . GLU A 1 195 ? 1.433 -8.483 3.878 1.00 91.62 195 GLU A N 1
ATOM 1443 C CA . GLU A 1 195 ? 2.081 -7.207 4.125 1.00 91.62 195 GLU A CA 1
ATOM 1444 C C . GLU A 1 195 ? 1.386 -6.405 5.220 1.00 91.62 195 GLU A C 1
ATOM 1446 O O . GLU A 1 195 ? 0.167 -6.458 5.403 1.00 91.62 195 GLU A O 1
ATOM 1451 N N . SER A 1 196 ? 2.173 -5.597 5.932 1.00 91.06 196 SER A N 1
ATOM 1452 C CA . SER A 1 196 ? 1.616 -4.649 6.895 1.00 91.06 196 SER A CA 1
ATOM 1453 C C . SER A 1 196 ? 0.836 -3.548 6.172 1.00 91.06 196 SER A C 1
ATOM 1455 O O . SER A 1 196 ? 1.250 -3.078 5.111 1.00 91.06 196 SER A O 1
ATOM 1457 N N . VAL A 1 197 ? -0.266 -3.071 6.762 1.00 92.25 197 VAL A N 1
ATOM 1458 C CA . VAL A 1 197 ? -1.062 -1.990 6.149 1.00 92.25 197 VAL A CA 1
ATOM 1459 C C . VAL A 1 197 ? -0.228 -0.723 5.948 1.00 92.25 197 VAL A C 1
ATOM 1461 O O . VAL A 1 197 ? -0.344 -0.067 4.915 1.00 92.25 197 VAL A O 1
ATOM 1464 N N . GLN A 1 198 ? 0.692 -0.439 6.873 1.00 88.50 198 GLN A N 1
ATOM 1465 C CA . GLN A 1 198 ? 1.617 0.685 6.760 1.00 88.50 198 GLN A CA 1
ATOM 1466 C C . GLN A 1 198 ? 2.525 0.567 5.528 1.00 88.50 198 GLN A C 1
ATOM 1468 O O . GLN A 1 198 ? 2.753 1.562 4.841 1.00 88.50 198 GLN A O 1
ATOM 1473 N N . THR A 1 199 ? 3.004 -0.641 5.209 1.00 87.62 199 THR A N 1
ATOM 1474 C CA . THR A 1 199 ? 3.775 -0.908 3.983 1.00 87.62 199 THR A CA 1
ATOM 1475 C C . THR A 1 199 ? 2.943 -0.581 2.744 1.00 87.62 199 THR A C 1
ATOM 1477 O O . THR A 1 199 ? 3.434 0.072 1.827 1.00 87.62 199 THR A O 1
ATOM 1480 N N . LEU A 1 200 ? 1.667 -0.976 2.727 1.00 92.50 200 LEU A N 1
ATOM 1481 C CA . LEU A 1 200 ? 0.768 -0.737 1.593 1.00 92.50 200 LEU A CA 1
ATOM 1482 C C . LEU A 1 200 ? 0.465 0.748 1.390 1.00 92.50 200 LEU A C 1
ATOM 1484 O O . LEU A 1 200 ? 0.509 1.236 0.261 1.00 92.50 200 LEU A O 1
ATOM 1488 N N . VAL A 1 201 ? 0.205 1.476 2.477 1.00 92.44 201 VAL A N 1
ATOM 1489 C CA . VAL A 1 201 ? 0.017 2.935 2.468 1.00 92.44 201 VAL A CA 1
ATOM 1490 C C . VAL A 1 201 ? 1.281 3.636 1.967 1.00 92.44 201 VAL A C 1
ATOM 1492 O O . VAL A 1 201 ? 1.199 4.542 1.135 1.00 92.44 201 VAL A O 1
ATOM 1495 N N . LEU A 1 202 ? 2.458 3.186 2.409 1.00 87.62 202 LEU A N 1
ATOM 1496 C CA . LEU A 1 202 ? 3.736 3.750 1.985 1.00 87.62 202 LEU A CA 1
ATOM 1497 C C . LEU A 1 202 ? 4.025 3.480 0.502 1.00 87.62 202 LEU A C 1
ATOM 1499 O O . LEU A 1 202 ? 4.395 4.403 -0.220 1.00 87.62 202 LEU A O 1
ATOM 1503 N N . LEU A 1 203 ? 3.806 2.253 0.021 1.00 90.25 203 LEU A N 1
ATOM 1504 C CA . LEU A 1 203 ? 3.920 1.907 -1.401 1.00 90.25 203 LEU A CA 1
ATOM 1505 C C . LEU A 1 203 ? 2.970 2.754 -2.253 1.00 90.25 203 LEU A C 1
ATOM 1507 O O . LEU A 1 203 ? 3.381 3.309 -3.275 1.00 90.25 203 LEU A O 1
ATOM 1511 N N . ALA A 1 204 ? 1.718 2.903 -1.805 1.00 91.94 204 ALA A N 1
ATOM 1512 C CA . ALA A 1 204 ? 0.744 3.774 -2.447 1.00 91.94 204 ALA A CA 1
ATOM 1513 C C . ALA A 1 204 ? 1.269 5.218 -2.536 1.00 91.94 204 ALA A C 1
ATOM 1515 O O . ALA A 1 204 ? 1.206 5.838 -3.596 1.00 91.94 204 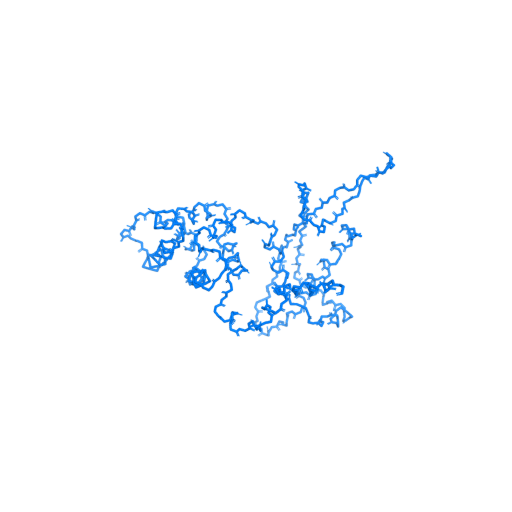ALA A O 1
ATOM 1516 N N . ALA A 1 205 ? 1.855 5.734 -1.454 1.00 88.69 205 ALA A N 1
ATOM 1517 C CA . ALA A 1 205 ? 2.391 7.089 -1.414 1.00 88.69 205 ALA A CA 1
ATOM 1518 C C . ALA A 1 205 ? 3.622 7.298 -2.303 1.00 88.69 205 ALA A C 1
ATOM 1520 O O . ALA A 1 205 ? 3.741 8.337 -2.948 1.00 88.69 205 ALA A O 1
ATOM 1521 N N . VAL A 1 206 ? 4.523 6.318 -2.366 1.00 86.00 206 VAL A N 1
ATOM 1522 C CA . VAL A 1 206 ? 5.764 6.416 -3.146 1.00 86.00 206 VAL A CA 1
ATOM 1523 C C . VAL A 1 206 ? 5.496 6.362 -4.650 1.00 86.00 206 VAL A C 1
ATOM 1525 O O . VAL A 1 206 ? 6.113 7.108 -5.417 1.00 86.00 206 VAL A O 1
ATOM 1528 N N . HIS A 1 207 ? 4.592 5.484 -5.088 1.00 88.38 207 HIS A N 1
ATOM 1529 C CA . HIS A 1 207 ? 4.393 5.222 -6.512 1.00 88.38 207 HIS A CA 1
ATOM 1530 C C . HIS A 1 207 ? 3.248 6.025 -7.137 1.00 88.38 207 HIS A C 1
ATOM 1532 O O . HIS A 1 207 ? 3.308 6.328 -8.330 1.00 88.38 207 HIS A O 1
ATOM 1538 N N . TRP A 1 208 ? 2.237 6.422 -6.362 1.00 92.00 208 TRP A N 1
ATOM 1539 C CA . TRP A 1 208 ? 1.084 7.168 -6.860 1.00 92.00 208 TRP A CA 1
ATOM 1540 C C . TRP A 1 208 ? 1.041 8.573 -6.270 1.00 92.00 208 TRP A C 1
ATOM 1542 O O . TRP A 1 208 ? 0.477 8.829 -5.203 1.00 92.00 208 TRP A O 1
ATOM 1552 N N . ARG A 1 209 ? 1.617 9.509 -7.030 1.00 84.00 209 ARG A N 1
ATOM 1553 C CA . ARG A 1 209 ? 1.705 10.920 -6.644 1.00 84.00 209 ARG A CA 1
ATOM 1554 C C . ARG A 1 209 ? 0.345 11.515 -6.316 1.00 84.00 209 ARG A C 1
ATOM 1556 O O . ARG A 1 209 ? -0.620 11.261 -7.037 1.00 84.00 209 ARG A O 1
ATOM 1563 N N . THR A 1 210 ? 0.272 12.343 -5.284 1.00 77.38 210 THR A N 1
ATOM 1564 C CA . THR A 1 210 ? -0.950 13.097 -4.956 1.00 77.38 210 THR A CA 1
ATOM 1565 C C . THR A 1 210 ? -1.246 14.182 -6.005 1.00 77.38 210 THR A C 1
ATOM 1567 O O . THR A 1 210 ? -0.335 14.642 -6.699 1.00 77.38 210 THR A O 1
ATOM 1570 N N . PRO A 1 211 ? -2.501 14.653 -6.141 1.00 67.56 211 PRO A N 1
ATOM 1571 C CA . PRO A 1 211 ? -2.827 15.783 -7.018 1.00 67.56 211 PRO A CA 1
ATOM 1572 C C . PRO A 1 211 ? -1.989 17.043 -6.737 1.00 67.56 211 PRO A C 1
ATOM 1574 O O . PRO A 1 211 ? -1.613 17.755 -7.667 1.00 67.56 211 PRO A O 1
ATOM 1577 N N . SER A 1 212 ? -1.644 17.296 -5.472 1.00 69.00 212 SER A N 1
ATOM 1578 C CA . SER A 1 212 ? -0.753 18.386 -5.060 1.00 69.00 212 SER A CA 1
ATOM 1579 C C . SER A 1 212 ? 0.687 18.184 -5.542 1.00 69.00 212 SER A C 1
ATOM 1581 O O . SER A 1 212 ? 1.308 19.138 -6.004 1.00 69.00 212 SER A O 1
ATOM 1583 N N . GLU A 1 213 ? 1.212 16.958 -5.520 1.00 73.56 213 GLU A N 1
ATOM 1584 C CA . GLU A 1 213 ? 2.525 16.633 -6.098 1.00 73.56 213 GLU A CA 1
ATOM 1585 C C . GLU A 1 213 ? 2.542 16.753 -7.625 1.00 73.56 213 GLU A C 1
ATOM 1587 O O . GLU A 1 213 ? 3.542 17.188 -8.195 1.00 73.56 213 GLU A O 1
ATOM 1592 N N . TRP A 1 214 ? 1.441 16.410 -8.301 1.00 67.88 214 TRP A N 1
ATOM 1593 C CA . TRP A 1 214 ? 1.291 16.663 -9.737 1.00 67.88 214 TRP A CA 1
ATOM 1594 C C . TRP A 1 214 ? 1.287 18.163 -10.057 1.00 67.88 214 TRP A C 1
ATOM 1596 O O . TRP A 1 214 ? 1.862 18.562 -11.065 1.00 67.88 214 TRP A O 1
ATOM 1606 N N . ALA A 1 215 ? 0.685 18.993 -9.199 1.00 67.38 215 ALA A N 1
ATOM 1607 C CA . ALA A 1 215 ? 0.668 20.448 -9.355 1.00 67.38 215 ALA A CA 1
ATOM 1608 C C . ALA A 1 215 ? 2.020 21.112 -9.029 1.00 67.38 215 ALA A C 1
ATOM 1610 O O . ALA A 1 215 ? 2.362 22.131 -9.627 1.00 67.38 215 ALA A O 1
ATOM 1611 N N . ALA A 1 216 ? 2.785 20.544 -8.091 1.00 66.06 216 ALA A N 1
ATOM 1612 C CA . ALA A 1 216 ? 4.094 21.048 -7.674 1.00 66.06 216 ALA A CA 1
ATOM 1613 C C . ALA A 1 216 ? 5.254 20.559 -8.559 1.00 66.06 216 ALA A C 1
ATOM 1615 O O . ALA A 1 216 ? 6.323 21.171 -8.562 1.00 66.06 216 ALA A O 1
ATOM 1616 N N . ALA A 1 217 ? 5.072 19.465 -9.306 1.00 57.44 217 ALA A N 1
ATOM 1617 C CA . ALA A 1 217 ? 6.083 18.977 -10.229 1.00 57.44 217 ALA A CA 1
ATOM 1618 C C . ALA A 1 217 ? 6.259 19.980 -11.387 1.00 57.44 217 ALA A C 1
ATOM 1620 O O . ALA A 1 217 ? 5.314 20.204 -12.148 1.00 57.44 217 ALA A O 1
ATOM 1621 N N . PRO A 1 218 ? 7.453 20.578 -11.576 1.00 51.66 218 PRO A N 1
ATOM 1622 C CA . PRO A 1 218 ? 7.702 21.379 -12.763 1.00 51.66 218 PRO A CA 1
ATOM 1623 C C . PRO A 1 218 ? 7.496 20.493 -13.997 1.00 51.66 218 PRO A C 1
ATOM 1625 O O . PRO A 1 218 ? 7.921 19.336 -14.011 1.00 51.66 218 PRO A O 1
ATOM 1628 N N . TYR A 1 219 ? 6.853 21.040 -15.032 1.00 50.44 219 TYR A N 1
ATOM 1629 C CA . TYR A 1 219 ? 6.589 20.441 -16.354 1.00 50.44 219 TYR A CA 1
ATOM 1630 C C . TYR A 1 219 ? 7.877 20.084 -17.144 1.00 50.44 219 TYR A C 1
ATOM 1632 O O . TYR A 1 219 ? 7.942 20.183 -18.366 1.00 50.44 219 TYR A O 1
ATOM 1640 N N . SER A 1 220 ? 8.945 19.671 -16.476 1.00 48.44 220 SER A N 1
ATOM 1641 C CA . SER A 1 220 ? 10.286 19.541 -17.031 1.00 48.44 220 SER A CA 1
ATOM 1642 C C . SER A 1 220 ? 10.633 18.083 -17.287 1.00 48.44 220 SER A C 1
ATOM 1644 O O . SER A 1 220 ? 11.568 17.574 -16.684 1.00 48.44 220 SER A O 1
ATOM 1646 N N . GLN A 1 221 ? 9.895 17.391 -18.162 1.00 44.72 221 GLN A N 1
ATOM 1647 C CA . GLN A 1 221 ? 10.410 16.153 -18.779 1.00 44.72 221 GLN A CA 1
ATOM 1648 C C . GLN A 1 221 ? 9.662 15.666 -20.031 1.00 44.72 221 GLN A C 1
ATOM 1650 O O . GLN A 1 221 ? 9.683 14.480 -20.341 1.00 44.72 221 GLN A O 1
ATOM 1655 N N . LYS A 1 222 ? 9.045 16.565 -20.811 1.00 44.59 222 LYS A N 1
ATOM 1656 C CA . LYS A 1 222 ? 8.505 16.204 -22.140 1.00 44.59 222 LYS A CA 1
ATOM 1657 C C . LYS A 1 222 ? 9.385 16.623 -23.327 1.00 44.59 222 LYS A C 1
ATOM 1659 O O . LYS A 1 222 ? 8.999 16.385 -24.459 1.00 44.59 222 LYS A O 1
ATOM 1664 N N . ALA A 1 223 ? 10.566 17.205 -23.089 1.00 45.38 223 ALA A N 1
ATOM 1665 C CA . ALA A 1 223 ? 11.416 17.765 -24.151 1.00 45.38 223 ALA A CA 1
ATOM 1666 C C . ALA A 1 223 ? 12.676 16.942 -24.508 1.00 45.38 223 ALA A C 1
ATOM 1668 O O . ALA A 1 223 ? 13.440 17.370 -25.365 1.00 45.38 223 ALA A O 1
ATOM 1669 N N . ALA A 1 224 ? 12.930 15.785 -23.882 1.00 47.34 224 ALA A N 1
ATOM 1670 C CA . ALA A 1 224 ? 14.198 15.053 -24.068 1.00 47.34 224 ALA A CA 1
ATOM 1671 C C . ALA A 1 224 ? 14.113 13.790 -24.951 1.00 47.34 224 ALA A C 1
ATOM 1673 O O . ALA A 1 224 ? 15.110 13.093 -25.107 1.00 47.34 224 ALA A O 1
ATOM 1674 N N . LEU A 1 225 ? 12.950 13.484 -25.534 1.00 44.88 225 LEU A N 1
ATOM 1675 C CA . LEU A 1 225 ? 12.728 12.278 -26.344 1.00 44.88 225 LEU A CA 1
ATOM 1676 C C . LEU A 1 225 ? 11.985 12.605 -27.648 1.00 44.88 225 LEU A C 1
ATOM 1678 O O . LEU A 1 225 ? 11.021 11.942 -28.010 1.00 44.88 225 LEU A O 1
ATOM 1682 N N . GLU A 1 226 ? 12.442 13.622 -28.377 1.00 41.41 226 GLU A N 1
ATOM 1683 C CA . GLU A 1 226 ? 12.260 13.624 -29.831 1.00 41.41 226 GLU A CA 1
ATOM 1684 C C . GLU A 1 226 ? 13.608 13.275 -30.472 1.00 41.41 226 GLU A C 1
ATOM 1686 O O . GLU A 1 226 ? 14.544 14.079 -30.410 1.00 41.41 226 GLU A O 1
ATOM 1691 N N . PRO A 1 227 ? 13.770 12.067 -31.045 1.00 49.22 227 PRO A N 1
ATOM 1692 C CA . PRO A 1 227 ? 14.944 11.765 -31.842 1.00 49.22 227 PRO A CA 1
ATOM 1693 C C . PRO A 1 227 ? 14.922 12.685 -33.064 1.00 49.22 227 PRO A C 1
ATOM 1695 O O . PRO A 1 227 ? 14.058 12.557 -33.931 1.00 49.22 227 PRO A O 1
ATOM 1698 N N . ARG A 1 228 ? 15.873 13.626 -33.134 1.00 47.88 228 ARG A N 1
ATOM 1699 C CA . ARG A 1 228 ? 16.169 14.354 -34.372 1.00 47.88 228 ARG A CA 1
ATOM 1700 C C . ARG A 1 228 ? 16.392 13.318 -35.470 1.00 47.88 228 ARG A C 1
ATOM 1702 O O . ARG A 1 228 ? 17.356 12.554 -35.410 1.00 47.88 228 ARG A O 1
ATOM 1709 N N . ALA A 1 229 ? 15.484 13.283 -36.441 1.00 56.25 229 ALA A N 1
ATOM 1710 C CA . ALA A 1 229 ? 15.658 12.496 -37.647 1.00 56.25 229 ALA A CA 1
ATOM 1711 C C . ALA A 1 229 ? 17.003 12.876 -38.299 1.00 56.25 229 ALA A C 1
ATOM 1713 O O . ALA A 1 229 ? 17.325 14.067 -38.350 1.00 56.25 229 ALA A O 1
ATOM 1714 N N . PRO A 1 230 ? 17.804 11.906 -38.768 1.00 61.75 230 PRO A N 1
ATOM 1715 C CA . PRO A 1 230 ? 19.020 12.212 -39.501 1.00 61.75 230 PRO A CA 1
ATOM 1716 C C . PRO A 1 230 ? 18.626 12.917 -40.800 1.00 61.75 230 PRO A C 1
ATOM 1718 O O . PRO A 1 230 ? 17.910 12.350 -41.627 1.00 61.75 230 PRO A O 1
ATOM 1721 N N . GLU A 1 231 ? 19.058 14.170 -40.954 1.00 58.62 231 GLU A N 1
ATOM 1722 C CA . GLU A 1 231 ? 18.929 14.906 -42.207 1.00 58.62 231 GLU A CA 1
ATOM 1723 C C . GLU A 1 231 ? 19.576 14.079 -43.318 1.00 58.62 231 GLU A C 1
ATOM 1725 O O . GLU A 1 231 ? 20.762 13.739 -43.275 1.00 58.62 231 GLU A O 1
ATOM 1730 N N . GLY A 1 232 ? 18.734 13.687 -44.273 1.00 63.16 232 GLY A N 1
ATOM 1731 C CA . GLY A 1 232 ? 19.109 12.874 -45.409 1.00 63.16 232 GLY A CA 1
ATOM 1732 C C . GLY A 1 232 ? 20.240 13.521 -46.193 1.00 63.16 232 GLY A C 1
ATOM 1733 O O . GLY A 1 232 ? 20.182 14.688 -46.577 1.00 63.16 232 GLY A O 1
ATOM 1734 N N . SER A 1 233 ? 21.260 12.711 -46.452 1.00 56.25 233 SER A N 1
ATOM 1735 C CA . SER A 1 233 ? 22.272 12.954 -47.464 1.00 56.25 233 SER A CA 1
ATOM 1736 C C . SER A 1 233 ? 21.604 13.252 -48.806 1.00 56.25 233 SER A C 1
ATOM 1738 O O . SER A 1 233 ? 20.842 12.434 -49.319 1.00 56.25 233 SER A O 1
ATOM 1740 N N . VAL A 1 234 ? 21.908 14.414 -49.378 1.00 61.56 234 VAL A N 1
ATOM 1741 C CA . VAL A 1 234 ? 21.624 14.715 -50.784 1.00 61.56 234 VAL A CA 1
ATOM 1742 C C . VAL A 1 234 ? 22.687 14.007 -51.631 1.00 61.56 234 VAL A C 1
ATOM 1744 O O . VAL A 1 234 ? 23.875 14.263 -51.417 1.00 61.56 234 VAL A O 1
ATOM 1747 N N . PRO A 1 235 ? 22.319 13.111 -52.562 1.00 67.44 235 PRO A N 1
ATOM 1748 C CA . PRO A 1 235 ? 23.263 12.576 -53.528 1.00 67.44 235 PRO A CA 1
ATOM 1749 C C . PRO A 1 235 ? 23.366 13.473 -54.773 1.00 67.44 235 PRO A C 1
ATOM 1751 O O . PRO A 1 235 ? 22.344 13.877 -55.321 1.00 67.44 235 PRO A O 1
ATOM 1754 N N . ALA A 1 236 ? 24.624 13.658 -55.195 1.00 64.50 236 ALA A N 1
ATOM 1755 C CA . ALA A 1 236 ? 25.165 14.085 -56.498 1.00 64.50 236 ALA A CA 1
ATOM 1756 C C . ALA A 1 236 ? 24.738 15.447 -57.074 1.00 64.50 236 ALA A C 1
ATOM 1758 O O . ALA A 1 236 ? 23.634 15.559 -57.648 1.00 64.50 236 ALA A O 1
#

Radius of gyration: 23.67 Å; Cα contacts (8 Å, |Δi|>4): 223; chains: 1; bounding box: 69×42×83 Å

Sequence (236 aa):
MPTLENALRELRREVLASLSAAPLRPGEPLCTVERITLSLAVELQESEEPAQAGRFIVAAAPSVVHHRVSVEFVAAPGFPQPPAFLAQAAVEAPVANAVKAAVEVQDLSAFSVLSEVFGAPGFDSSARASVFRDVLEELSPELQHQVLVTLESPADSGEEATLSEARRRILRLAGSGPSGAGRGPALLRELAQRESVQTLVLLAAVHWRTPSEWAAAPYSQKAALEPRAPEGSVPA

Nearest PDB structures (foldseek):
  7zc2-assembly1_A  TM=3.126E-01  e=6.959E+00  Escherichia coli

Foldseek 3Di:
DDFPVRVVVVVVLVVLLVLLVDPDDVPDPPPFDAKDWDWFWWDWACDPDPVDGTGIDGDPDDDPDTDTDIDIDGGDPPDPRPDVVSNVVPDDDDPLVVLLVRLVPPPPPLLVLLCQQLNAADDSSLVLLVLLLVLLVVDDQVLSLVLLQCLVPPDDPPDDPSSVVSSVSQLVSSQVGNNHNPVSSVSSNVSSVVDRSVSSNSSSPNRHPHPVRVVVDPPPDPPPPDPDDPDDDDDD

Solvent-accessible surface area (backbone atoms only — not comparable to full-atom values): 14329 Å² total; per-residue (Å²): 131,65,43,44,69,56,51,52,51,49,50,53,50,49,54,53,49,60,68,62,69,59,82,81,58,95,87,60,82,83,83,68,55,64,70,45,82,44,80,45,52,32,37,78,46,73,48,94,48,92,89,48,81,55,47,58,30,54,57,91,61,97,65,98,68,68,46,78,46,79,45,81,44,70,48,65,93,81,72,75,75,72,64,70,80,62,67,74,69,73,69,88,77,66,73,69,57,61,59,44,58,64,55,68,75,74,37,70,65,60,51,52,53,48,29,42,24,37,33,67,74,45,75,73,20,8,56,44,35,44,54,56,39,56,54,40,71,78,41,56,74,71,53,39,49,52,34,38,66,42,55,86,52,80,85,57,98,81,58,53,69,69,55,55,51,43,33,51,53,51,46,53,50,20,27,72,18,81,46,25,63,73,47,14,38,52,52,49,21,60,43,52,74,76,41,56,62,67,56,52,45,48,51,35,55,70,60,23,56,47,76,66,52,62,70,68,49,75,90,80,78,83,82,85,80,72,81,79,73,79,80,75,83,83,81,134

Mean predicted aligned error: 17.63 Å

pLDDT: mean 71.93, std 19.64, range [37.09, 97.06]